Protein AF-A0AAP0H252-F1 (afdb_monomer_lite)

Radius of gyration: 19.36 Å; chains: 1; bounding box: 43×57×48 Å

Organism: NCBI:txid3103831

pLDDT: mean 75.59, std 26.45, range [24.67, 97.94]

Structure (mmCIF, N/CA/C/O backbone):
data_AF-A0AAP0H252-F1
#
_entry.id   AF-A0AAP0H252-F1
#
loop_
_atom_site.group_PDB
_atom_site.id
_atom_site.type_sym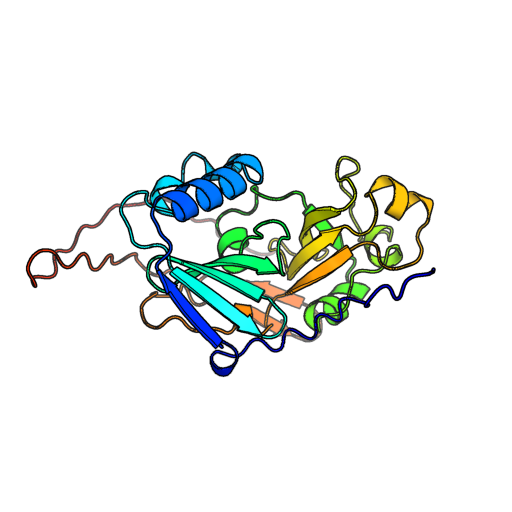bol
_atom_site.label_atom_id
_atom_site.label_alt_id
_atom_site.label_comp_id
_atom_site.label_asym_id
_atom_site.label_entity_id
_atom_site.label_seq_id
_atom_site.pdbx_PDB_ins_code
_atom_site.Cartn_x
_atom_site.Cartn_y
_atom_site.Cartn_z
_atom_site.occupancy
_atom_site.B_iso_or_equiv
_atom_site.auth_seq_id
_atom_site.auth_comp_id
_atom_site.auth_asym_id
_atom_site.auth_atom_id
_atom_site.pdbx_PDB_model_num
ATOM 1 N N . MET A 1 1 ? 18.374 27.264 7.325 1.00 39.38 1 MET A N 1
ATOM 2 C CA . MET A 1 1 ? 17.308 26.601 6.541 1.00 39.38 1 MET A CA 1
ATOM 3 C C . MET A 1 1 ? 17.956 25.539 5.676 1.00 39.38 1 MET A C 1
ATOM 5 O O . MET A 1 1 ? 19.087 25.768 5.266 1.00 39.38 1 MET A O 1
ATOM 9 N N . ASN A 1 2 ? 17.230 24.443 5.427 1.00 27.39 2 ASN A N 1
ATOM 10 C CA . ASN A 1 2 ? 17.617 23.206 4.724 1.00 27.39 2 ASN A CA 1
ATOM 11 C C . ASN A 1 2 ? 18.157 22.175 5.730 1.00 27.39 2 ASN A C 1
ATOM 13 O O . ASN A 1 2 ? 19.319 22.222 6.098 1.00 27.39 2 ASN A O 1
ATOM 17 N N . GLY A 1 3 ? 17.344 21.315 6.339 1.00 29.23 3 GLY A N 1
ATOM 18 C CA . GLY A 1 3 ? 16.236 20.559 5.755 1.00 29.23 3 GLY A CA 1
ATOM 19 C C . GLY A 1 3 ? 16.675 19.101 5.699 1.00 29.23 3 GLY A C 1
ATOM 20 O O . GLY A 1 3 ? 16.853 18.554 4.616 1.00 29.23 3 GLY A O 1
ATOM 21 N N . GLU A 1 4 ? 16.946 18.515 6.868 1.00 28.23 4 GLU A N 1
ATOM 22 C CA . GLU A 1 4 ? 17.260 17.095 7.001 1.00 28.23 4 GLU A CA 1
ATOM 23 C C . GLU A 1 4 ? 15.999 16.299 6.659 1.00 28.23 4 GLU A C 1
ATOM 25 O O . GLU A 1 4 ? 15.113 16.092 7.488 1.00 28.23 4 GLU A O 1
ATOM 30 N N . GLY A 1 5 ? 15.887 15.895 5.394 1.00 30.41 5 GLY A N 1
ATOM 31 C CA . GLY A 1 5 ? 14.957 14.857 4.987 1.00 30.41 5 GLY A CA 1
ATOM 32 C C . GLY A 1 5 ? 15.380 13.562 5.664 1.00 30.41 5 GLY A C 1
ATOM 33 O O . GLY A 1 5 ? 16.270 12.875 5.170 1.00 30.41 5 GLY A O 1
ATOM 34 N N . GLN A 1 6 ? 14.776 13.257 6.813 1.00 30.38 6 GLN A N 1
ATOM 35 C CA . GLN A 1 6 ? 14.921 11.956 7.452 1.00 30.38 6 GLN A CA 1
ATOM 36 C C . GLN A 1 6 ? 14.412 10.892 6.478 1.00 30.38 6 GLN A C 1
ATOM 38 O O . GLN A 1 6 ? 13.214 10.755 6.228 1.00 30.38 6 GLN A O 1
ATOM 43 N N . GLU A 1 7 ? 15.364 10.180 5.884 1.00 32.69 7 GLU A N 1
ATOM 44 C CA . GLU A 1 7 ? 15.163 8.975 5.099 1.00 32.69 7 GLU A CA 1
ATOM 45 C C . GLU A 1 7 ? 14.349 7.992 5.951 1.00 32.69 7 GLU A C 1
ATOM 47 O O . GLU A 1 7 ? 14.805 7.539 7.002 1.00 32.69 7 GLU A O 1
ATOM 52 N N . LEU A 1 8 ? 13.109 7.714 5.538 1.00 36.19 8 LEU A N 1
ATOM 53 C CA . LEU A 1 8 ? 12.239 6.722 6.167 1.00 36.19 8 LEU A CA 1
ATOM 54 C C . LEU A 1 8 ? 12.848 5.336 5.915 1.00 36.19 8 LEU A C 1
ATOM 56 O O . LEU A 1 8 ? 12.463 4.628 4.989 1.00 36.19 8 LEU A O 1
ATOM 60 N N . ARG A 1 9 ? 13.853 4.961 6.709 1.00 32.75 9 ARG A N 1
ATOM 61 C CA . ARG A 1 9 ? 14.389 3.602 6.721 1.00 32.75 9 ARG A CA 1
ATOM 62 C C . ARG A 1 9 ? 13.343 2.692 7.346 1.00 32.75 9 ARG A C 1
ATOM 64 O O . ARG A 1 9 ? 13.153 2.672 8.558 1.00 32.75 9 ARG A O 1
ATOM 71 N N . CYS A 1 10 ? 12.638 1.969 6.487 1.00 37.97 10 CYS A N 1
ATOM 72 C CA . CYS A 1 10 ? 11.662 0.960 6.860 1.00 37.97 10 CYS A CA 1
ATOM 73 C C . CYS A 1 10 ? 12.388 -0.336 7.268 1.00 37.97 10 CYS A C 1
ATOM 75 O O . CYS A 1 10 ? 12.272 -1.367 6.613 1.00 37.97 10 CYS A O 1
ATOM 77 N N . GLU A 1 11 ? 13.169 -0.309 8.350 1.00 38.31 11 GLU A N 1
ATOM 78 C CA . GLU A 1 11 ? 13.587 -1.546 9.024 1.00 38.31 11 GLU A CA 1
ATOM 79 C C . GLU A 1 11 ? 12.385 -2.086 9.821 1.00 38.31 11 GLU A C 1
ATOM 81 O O . GLU A 1 11 ? 12.325 -2.013 11.045 1.00 38.31 11 GLU A O 1
ATOM 86 N N . MET A 1 12 ? 11.354 -2.567 9.117 1.00 47.94 12 MET A N 1
ATOM 87 C CA . MET A 1 12 ? 10.135 -3.131 9.715 1.00 47.94 12 MET A CA 1
ATOM 88 C C . MET A 1 12 ? 10.371 -4.571 10.187 1.00 47.94 12 MET A C 1
ATOM 90 O O . MET A 1 12 ? 9.781 -5.533 9.688 1.00 47.94 12 MET A O 1
ATOM 94 N N . LEU A 1 13 ? 11.219 -4.725 11.202 1.00 46.22 13 LEU A N 1
ATOM 95 C CA . LEU A 1 13 ? 11.218 -5.897 12.076 1.00 46.22 13 LEU A CA 1
ATOM 96 C C . LEU A 1 13 ? 10.075 -5.750 13.091 1.00 46.22 13 LEU A C 1
ATOM 98 O O . LEU A 1 13 ? 10.317 -5.603 14.275 1.00 46.22 13 LEU A O 1
ATOM 102 N N . PHE A 1 14 ? 8.818 -5.743 12.638 1.00 54.66 14 PHE A N 1
ATOM 103 C CA . PHE A 1 14 ? 7.676 -5.698 13.556 1.00 54.66 14 PHE A CA 1
ATOM 104 C C . PHE A 1 14 ? 7.561 -7.014 14.348 1.00 54.66 14 PHE A C 1
ATOM 106 O O . PHE A 1 14 ? 7.231 -8.070 13.814 1.00 54.66 14 PHE A O 1
ATOM 113 N N . THR A 1 15 ? 7.795 -6.972 15.644 1.00 54.34 15 THR A N 1
ATOM 114 C CA . THR A 1 15 ? 7.511 -8.071 16.565 1.00 54.34 15 THR A CA 1
ATOM 115 C C . THR A 1 15 ? 6.355 -7.676 17.480 1.00 54.34 15 THR A C 1
ATOM 117 O O . THR A 1 15 ? 6.052 -6.499 17.665 1.00 54.34 15 THR A O 1
ATOM 120 N N . SER A 1 16 ? 5.666 -8.652 18.078 1.00 56.75 16 SER A N 1
ATOM 121 C CA . SER A 1 16 ? 4.617 -8.366 19.073 1.00 56.75 16 SER A CA 1
ATOM 122 C C . SER A 1 16 ? 5.135 -7.574 20.281 1.00 56.75 16 SER A C 1
ATOM 124 O O . SER A 1 16 ? 4.341 -6.963 20.991 1.00 56.75 16 SER A O 1
ATOM 126 N N . GLU A 1 17 ? 6.451 -7.578 20.496 1.00 59.16 17 GLU A N 1
ATOM 127 C CA . GLU A 1 17 ? 7.161 -6.840 21.542 1.00 59.16 17 GLU A CA 1
ATOM 128 C C . GLU A 1 17 ? 7.287 -5.340 21.217 1.00 59.16 17 GLU A C 1
ATOM 130 O O . GLU A 1 17 ? 7.482 -4.529 22.119 1.00 59.16 17 GLU A O 1
ATOM 135 N N . ASP A 1 18 ? 7.075 -4.938 19.959 1.00 67.56 18 ASP A N 1
ATOM 136 C CA . ASP A 1 18 ? 7.162 -3.539 19.522 1.00 67.56 18 ASP A CA 1
ATOM 137 C C . ASP A 1 18 ? 5.877 -2.738 19.758 1.00 67.56 18 ASP A C 1
ATOM 139 O O . ASP A 1 18 ? 5.822 -1.542 19.451 1.00 67.56 18 ASP A O 1
ATOM 143 N N . VAL A 1 19 ? 4.833 -3.370 20.303 1.00 76.19 19 VAL A N 1
ATOM 144 C CA . VAL A 1 19 ? 3.578 -2.702 20.656 1.00 76.19 19 VAL A CA 1
ATOM 145 C C . VAL A 1 19 ? 3.766 -1.935 21.966 1.00 76.19 19 VAL A C 1
ATOM 147 O O . VAL A 1 19 ? 3.752 -2.506 23.053 1.00 76.19 19 VAL A O 1
ATOM 150 N N . SER A 1 20 ? 3.893 -0.612 21.862 1.00 77.12 20 SER A N 1
ATOM 151 C CA . SER A 1 20 ? 4.077 0.295 23.002 1.00 77.12 20 SER A CA 1
ATOM 152 C C . SER A 1 20 ? 2.786 0.560 23.781 1.00 77.12 20 SER A C 1
ATOM 154 O O . SER A 1 20 ? 2.829 0.949 24.946 1.00 77.12 20 SER A O 1
ATOM 156 N N . GLY A 1 21 ? 1.621 0.341 23.166 1.00 80.50 21 GLY A N 1
ATOM 157 C CA . GLY A 1 21 ? 0.340 0.399 23.865 1.00 80.50 21 GLY A CA 1
ATOM 158 C C . GLY A 1 21 ? -0.858 0.177 22.952 1.00 80.50 21 GLY A C 1
ATOM 159 O O . GLY A 1 21 ? -0.811 0.461 21.759 1.00 80.50 21 GLY A O 1
ATOM 160 N N . GLN A 1 22 ? -1.965 -0.301 23.515 1.00 84.94 22 GLN A N 1
ATOM 161 C CA . GLN A 1 22 ? -3.215 -0.519 22.786 1.00 84.94 22 GLN A CA 1
ATOM 162 C C . GLN A 1 22 ? -4.324 0.312 23.415 1.00 84.94 22 GLN A C 1
ATOM 164 O O . GLN A 1 22 ? -4.538 0.254 24.622 1.00 84.94 22 GLN A O 1
ATOM 169 N N . ASN A 1 23 ? -5.025 1.097 22.598 1.00 89.25 23 ASN A N 1
ATOM 170 C CA . ASN A 1 23 ? -6.112 1.946 23.070 1.00 89.25 23 ASN A CA 1
ATOM 171 C C . ASN A 1 23 ? -7.377 1.674 22.268 1.00 89.25 23 ASN A C 1
ATOM 173 O O . ASN A 1 23 ? -7.367 1.752 21.039 1.00 89.25 23 ASN A O 1
ATOM 177 N N . GLN A 1 24 ? -8.486 1.428 22.962 1.00 91.75 24 GLN A N 1
ATOM 178 C CA . GLN A 1 24 ? -9.797 1.492 22.332 1.00 91.75 24 GLN A CA 1
ATOM 179 C C . GLN A 1 24 ? -10.080 2.943 21.936 1.00 91.75 24 GLN A C 1
ATOM 181 O O . GLN A 1 24 ? -10.008 3.857 22.763 1.00 91.75 24 GLN A O 1
ATOM 186 N N . VAL A 1 25 ? -10.392 3.174 20.662 1.00 92.38 25 VAL A N 1
ATOM 187 C CA . VAL A 1 25 ? -10.671 4.530 20.191 1.00 92.38 25 VAL A CA 1
ATOM 188 C C . VAL A 1 25 ? -12.062 4.987 20.616 1.00 92.38 25 VAL A C 1
ATOM 190 O O . VAL A 1 25 ? -13.015 4.213 20.694 1.00 92.38 25 VAL A O 1
ATOM 193 N N . LYS A 1 26 ? -12.194 6.295 20.853 1.00 93.38 26 LYS A N 1
ATOM 194 C CA . LYS A 1 26 ? -13.497 6.935 21.059 1.00 93.38 26 LYS A CA 1
ATOM 195 C C . LYS A 1 26 ? -14.326 6.846 19.773 1.00 93.38 26 LYS A C 1
ATOM 197 O O . LYS A 1 26 ? -13.775 6.940 18.676 1.00 93.38 26 LYS A O 1
ATOM 202 N N . ALA A 1 27 ? -15.652 6.787 19.902 1.00 92.12 27 ALA A N 1
ATOM 203 C CA . ALA A 1 27 ? -16.573 6.668 18.765 1.00 92.12 27 ALA A CA 1
ATOM 204 C C . ALA A 1 27 ? -16.375 7.756 17.685 1.00 92.12 27 ALA A C 1
ATOM 206 O O . ALA A 1 27 ? -16.468 7.479 16.489 1.00 92.12 27 ALA A O 1
ATOM 207 N N . SER A 1 28 ? -16.047 8.991 18.084 1.00 93.75 28 SER A N 1
ATOM 208 C CA . SER A 1 28 ? -15.754 10.082 17.144 1.00 93.75 28 SER A CA 1
ATOM 209 C C . SER A 1 28 ? -14.507 9.816 16.296 1.00 93.75 28 SER A C 1
ATOM 211 O O . SER A 1 28 ? -14.514 10.085 15.096 1.00 93.75 28 SER A O 1
ATOM 213 N N . VAL A 1 29 ? -13.454 9.257 16.898 1.00 93.69 29 VAL A N 1
ATOM 214 C CA . VAL A 1 29 ? -12.207 8.889 16.214 1.00 93.69 29 VAL A CA 1
ATOM 215 C C . VAL A 1 29 ? -12.443 7.676 15.318 1.00 93.69 29 VAL A C 1
ATOM 217 O O . VAL A 1 29 ? -12.053 7.709 14.158 1.00 93.69 29 VAL A O 1
ATOM 220 N N . GLN A 1 30 ? -13.167 6.661 15.799 1.00 94.06 30 GLN A N 1
ATOM 221 C CA . GLN A 1 30 ? -13.560 5.497 14.996 1.00 94.06 30 GLN A CA 1
ATOM 222 C C . GLN A 1 30 ? -14.286 5.903 13.709 1.00 94.06 30 GLN A C 1
ATOM 224 O O . GLN A 1 30 ? -13.961 5.408 12.632 1.00 94.06 30 GLN A O 1
ATOM 229 N N . ARG A 1 31 ? -15.235 6.846 13.803 1.00 94.06 31 ARG A N 1
ATOM 230 C CA . ARG A 1 31 ? -15.946 7.373 12.632 1.00 94.06 31 ARG A CA 1
ATOM 231 C C . ARG A 1 31 ? -14.996 8.051 11.643 1.00 94.06 31 ARG A C 1
ATOM 233 O O . ARG A 1 31 ? -15.147 7.831 10.447 1.00 94.06 31 ARG A O 1
ATOM 240 N N . ARG A 1 32 ? -14.032 8.845 12.127 1.00 94.75 32 ARG A N 1
ATOM 241 C CA . ARG A 1 32 ? -13.029 9.507 11.272 1.00 94.75 32 ARG A CA 1
ATOM 242 C C . ARG A 1 32 ? -12.145 8.492 10.553 1.00 94.75 32 ARG A C 1
ATOM 244 O O . ARG A 1 32 ? -12.026 8.579 9.343 1.00 94.75 32 ARG A O 1
ATOM 251 N N . ILE A 1 33 ? -11.609 7.503 11.274 1.00 95.00 33 ILE A N 1
ATOM 252 C CA . ILE A 1 33 ? -10.778 6.433 10.694 1.00 95.00 33 ILE A CA 1
ATOM 253 C C . ILE A 1 33 ? -11.550 5.689 9.603 1.00 95.00 33 ILE A C 1
ATOM 255 O O . ILE A 1 33 ? -11.054 5.517 8.494 1.00 95.00 33 ILE A O 1
ATOM 259 N N . ARG A 1 34 ? -12.792 5.290 9.901 1.00 95.00 34 ARG A N 1
ATOM 260 C CA . ARG A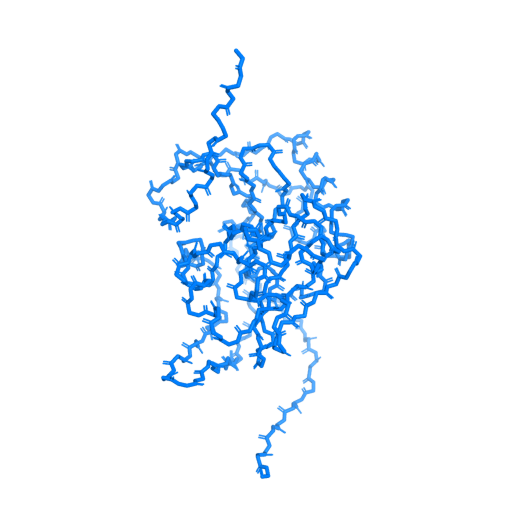 1 34 ? -13.645 4.579 8.946 1.00 95.00 34 ARG A CA 1
ATOM 261 C C . ARG A 1 34 ? -13.949 5.419 7.704 1.00 95.00 34 ARG A C 1
ATOM 263 O O . ARG A 1 34 ? -13.948 4.862 6.615 1.00 95.00 34 ARG A O 1
ATOM 270 N N . GLN A 1 35 ? -14.184 6.724 7.860 1.00 95.31 35 GLN A N 1
ATOM 271 C CA . GLN A 1 35 ? -14.394 7.628 6.727 1.00 95.31 35 GLN A CA 1
ATOM 272 C C . GLN A 1 35 ? -13.130 7.741 5.869 1.00 95.31 35 GLN A C 1
ATOM 274 O O . GLN A 1 35 ? -13.205 7.510 4.673 1.00 95.31 35 GLN A O 1
ATOM 279 N N . SER A 1 36 ? -11.966 7.985 6.480 1.00 95.38 36 SER A N 1
ATOM 280 C CA . SER A 1 36 ? -10.697 8.071 5.746 1.00 95.38 36 SER A CA 1
ATOM 281 C C . SER A 1 36 ? -10.374 6.794 4.966 1.00 95.38 36 SER A C 1
ATOM 283 O O . SER A 1 36 ? -9.880 6.874 3.850 1.00 95.38 36 SER A O 1
ATOM 285 N N . ILE A 1 37 ? -10.674 5.615 5.525 1.00 95.81 37 ILE A N 1
ATOM 286 C CA . ILE A 1 37 ? -10.501 4.330 4.828 1.00 95.81 37 ILE A CA 1
ATOM 287 C C . ILE A 1 37 ? -11.498 4.180 3.670 1.00 95.81 37 ILE A C 1
ATOM 289 O O . ILE A 1 37 ? -11.123 3.670 2.620 1.00 95.81 37 ILE A O 1
ATOM 293 N N . ALA A 1 38 ? -12.752 4.608 3.847 1.00 95.00 38 ALA A N 1
ATOM 294 C CA . ALA A 1 38 ? -13.772 4.541 2.799 1.00 95.00 38 ALA A CA 1
ATOM 295 C C . ALA A 1 38 ? -13.449 5.459 1.613 1.00 95.00 38 ALA A C 1
ATOM 297 O O . ALA A 1 38 ? -13.596 5.045 0.467 1.00 95.00 38 ALA A O 1
ATOM 298 N N . ASP A 1 39 ? -12.981 6.677 1.899 1.00 94.81 39 ASP A N 1
ATOM 299 C CA . ASP A 1 39 ? -12.611 7.665 0.884 1.00 94.81 39 ASP A CA 1
ATOM 300 C C . ASP A 1 39 ? -11.396 7.191 0.071 1.00 94.81 39 ASP A C 1
ATOM 302 O O . ASP A 1 39 ? -11.345 7.364 -1.145 1.00 94.81 39 ASP A O 1
ATOM 306 N N . GLU A 1 40 ? -10.427 6.559 0.742 1.00 94.50 40 GLU A N 1
ATOM 307 C CA . GLU A 1 40 ? -9.205 6.050 0.117 1.00 94.50 40 GLU A CA 1
ATOM 308 C C . GLU A 1 40 ? -9.443 4.751 -0.675 1.00 94.50 40 GLU A C 1
ATOM 310 O O . GLU A 1 40 ? -8.849 4.553 -1.735 1.00 94.50 40 GLU A O 1
ATOM 315 N N . TYR A 1 41 ? -10.329 3.873 -0.190 1.00 95.69 41 TYR A N 1
ATOM 316 C CA . TYR A 1 41 ? -10.604 2.558 -0.779 1.00 95.69 41 TYR A CA 1
ATOM 317 C C . TYR A 1 41 ? -12.107 2.351 -1.034 1.00 95.69 41 TYR A C 1
ATOM 319 O O . TYR A 1 41 ? -12.746 1.541 -0.352 1.00 95.69 41 TYR A O 1
ATOM 327 N N . PRO A 1 42 ? -12.688 3.000 -2.060 1.00 93.62 42 PRO A N 1
ATOM 328 C CA . PRO A 1 42 ? -14.122 2.903 -2.351 1.00 93.62 42 PRO A CA 1
ATOM 329 C C . PRO A 1 42 ? -14.574 1.466 -2.660 1.00 93.62 42 PRO A C 1
ATOM 331 O O . PRO A 1 42 ? -15.699 1.083 -2.357 1.00 93.62 42 PRO A O 1
ATOM 334 N N . GLY A 1 43 ? -13.678 0.615 -3.177 1.00 91.00 43 GLY A N 1
ATOM 335 C CA . GLY A 1 43 ? -13.962 -0.806 -3.415 1.00 91.00 43 GLY A CA 1
ATOM 336 C C . GLY A 1 43 ? -14.278 -1.623 -2.153 1.00 91.00 43 GLY A C 1
ATOM 337 O O . GLY A 1 43 ? -14.781 -2.739 -2.271 1.00 91.00 43 GLY A O 1
ATOM 338 N N . LEU A 1 44 ? -14.004 -1.091 -0.955 1.00 91.88 44 LEU A N 1
ATOM 339 C CA . LEU A 1 44 ? -14.365 -1.719 0.318 1.00 91.88 44 LEU A CA 1
ATOM 340 C C . LEU A 1 44 ? -15.760 -1.346 0.818 1.00 91.88 44 LEU A C 1
ATOM 342 O O . LEU A 1 44 ? -16.229 -1.990 1.753 1.00 91.88 44 LEU A O 1
ATOM 346 N N . GLU A 1 45 ? -16.439 -0.361 0.222 1.00 90.12 45 GLU A N 1
ATOM 347 C CA . GLU A 1 45 ? -17.777 0.082 0.640 1.00 90.12 45 GLU A CA 1
ATOM 348 C C . GLU A 1 45 ? -18.762 -1.065 0.961 1.00 90.12 45 GLU A C 1
ATOM 350 O O . GLU A 1 45 ? -19.329 -1.040 2.059 1.00 90.12 45 GLU A O 1
ATOM 355 N N . PRO A 1 46 ? -18.925 -2.113 0.121 1.00 90.44 46 PRO A N 1
ATOM 356 C CA . PRO A 1 46 ? -19.897 -3.177 0.390 1.00 90.44 46 PRO A CA 1
ATOM 357 C C . PRO A 1 46 ? -19.548 -4.059 1.597 1.00 90.44 46 PRO A C 1
ATOM 359 O O . PRO A 1 46 ? -20.437 -4.691 2.158 1.00 90.44 46 PRO A O 1
ATOM 362 N N . VAL A 1 47 ? -18.276 -4.114 1.999 1.00 90.88 47 VAL A N 1
ATOM 363 C CA . VAL A 1 47 ? -17.772 -4.975 3.088 1.00 90.88 47 VAL A CA 1
ATOM 364 C C . VAL A 1 47 ? -17.286 -4.175 4.299 1.00 90.88 47 VAL A C 1
ATOM 366 O O . VAL A 1 47 ? -16.843 -4.738 5.299 1.00 90.88 47 VAL A O 1
ATOM 369 N N . LEU A 1 48 ? -17.360 -2.843 4.244 1.00 90.00 48 LEU A N 1
ATOM 370 C CA . LEU A 1 48 ? -16.789 -1.966 5.263 1.00 90.00 48 LEU A CA 1
ATOM 371 C C . LEU A 1 48 ? -17.497 -2.098 6.616 1.00 90.00 48 LEU A C 1
ATOM 373 O O . LEU A 1 48 ? -16.854 -1.935 7.651 1.00 90.00 48 LEU A O 1
ATOM 377 N N . ASP A 1 49 ? -18.806 -2.367 6.627 1.00 89.69 49 ASP A N 1
ATOM 378 C CA . ASP A 1 49 ? -19.559 -2.595 7.869 1.00 89.69 49 ASP A CA 1
ATOM 379 C C . ASP A 1 49 ? -19.219 -3.948 8.525 1.00 89.69 49 ASP A C 1
ATOM 381 O O . ASP A 1 49 ? -19.297 -4.046 9.751 1.00 89.69 49 ASP A O 1
ATOM 385 N N . ASP A 1 50 ? -18.759 -4.935 7.748 1.00 88.56 50 ASP A N 1
ATOM 386 C CA . ASP A 1 50 ? -18.284 -6.225 8.264 1.00 88.56 50 ASP A CA 1
ATOM 387 C C . ASP A 1 50 ? -16.838 -6.131 8.774 1.00 88.56 50 ASP A C 1
ATOM 389 O O . ASP A 1 50 ? -16.507 -6.667 9.833 1.00 88.56 50 ASP A O 1
ATOM 393 N N . LEU A 1 51 ? -15.973 -5.413 8.047 1.00 89.31 51 LEU A N 1
ATOM 394 C CA . LEU A 1 51 ? -14.567 -5.210 8.415 1.00 89.31 51 LEU A CA 1
ATOM 395 C C . LEU A 1 51 ? -14.401 -4.247 9.597 1.00 89.31 51 LEU A C 1
ATOM 397 O O . LEU A 1 51 ? -13.618 -4.507 10.510 1.00 89.31 51 LEU A O 1
ATOM 401 N N . LEU A 1 52 ? -15.127 -3.126 9.586 1.00 90.38 52 LEU A N 1
ATOM 402 C CA . LEU A 1 52 ? -15.060 -2.069 10.598 1.00 90.38 52 LEU A CA 1
ATOM 403 C C . LEU A 1 52 ? -16.467 -1.768 11.152 1.00 90.38 52 LEU A C 1
ATOM 405 O O . LEU A 1 52 ? -17.037 -0.707 10.855 1.00 90.38 52 LEU A O 1
ATOM 409 N N . PRO A 1 53 ? -17.040 -2.657 11.990 1.00 89.38 53 PRO A N 1
ATOM 410 C CA . PRO A 1 53 ? -18.399 -2.487 12.484 1.00 89.38 53 PRO A CA 1
ATOM 411 C C . PRO A 1 53 ? -18.538 -1.230 13.344 1.00 89.38 53 PRO A C 1
ATOM 413 O O . PRO A 1 53 ? -17.789 -1.020 14.298 1.00 89.38 53 PRO A O 1
ATOM 416 N N . LYS A 1 54 ? -19.567 -0.419 13.072 1.00 88.88 54 LYS A N 1
ATOM 417 C CA . LYS A 1 54 ? -19.833 0.860 13.768 1.00 88.88 54 LYS A CA 1
ATOM 418 C C . LYS A 1 54 ? -20.002 0.727 15.288 1.00 88.88 54 LYS A C 1
ATOM 420 O O . LYS A 1 54 ? -19.785 1.693 16.011 1.00 88.88 54 LYS A O 1
ATOM 425 N N . LYS A 1 55 ? -20.460 -0.438 15.754 1.00 84.75 55 LYS A N 1
ATOM 426 C CA . LYS A 1 55 ? -20.761 -0.718 17.168 1.00 84.75 55 LYS A CA 1
ATOM 427 C C . LYS A 1 55 ? -19.667 -1.522 17.871 1.00 84.75 55 LYS A C 1
ATOM 429 O O . LYS A 1 55 ? -19.692 -1.613 19.094 1.00 84.75 55 LYS A O 1
ATOM 434 N N . SER A 1 56 ? -18.745 -2.122 17.117 1.00 86.00 56 SER A N 1
ATOM 435 C CA . SER A 1 56 ? -17.661 -2.907 17.701 1.00 86.00 56 SER A CA 1
ATOM 436 C C . SER A 1 56 ? -16.554 -1.975 18.188 1.00 86.00 56 SER A C 1
ATOM 438 O O . SER A 1 56 ? -16.251 -0.998 17.494 1.00 86.00 56 SER A O 1
ATOM 440 N N . PRO A 1 57 ? -15.913 -2.269 19.333 1.00 86.00 57 PRO A N 1
ATOM 441 C CA . PRO A 1 57 ? -14.667 -1.624 19.711 1.00 86.00 57 PRO A CA 1
ATOM 442 C C . PRO A 1 57 ? -13.642 -1.714 18.577 1.00 86.00 57 PRO A C 1
ATOM 444 O O . PRO A 1 57 ? -13.357 -2.801 18.073 1.00 86.00 57 PRO A O 1
ATOM 447 N N . LEU A 1 58 ? -13.088 -0.567 18.190 1.00 92.06 58 LEU A N 1
ATOM 448 C CA . LEU A 1 58 ? -11.906 -0.483 17.341 1.00 92.06 58 LEU A CA 1
ATOM 449 C C . LEU A 1 58 ? -10.714 -0.166 18.242 1.00 92.06 58 LEU A C 1
ATOM 451 O O . LEU A 1 58 ? -10.770 0.759 19.058 1.00 92.06 58 LEU A O 1
ATOM 455 N N . ILE A 1 59 ? -9.647 -0.945 18.118 1.00 92.00 59 ILE A N 1
ATOM 456 C CA . ILE A 1 59 ? -8.418 -0.768 18.886 1.00 92.00 59 ILE A CA 1
ATOM 457 C C . ILE A 1 59 ? -7.365 -0.178 17.956 1.00 92.00 59 ILE A C 1
ATOM 459 O O . ILE A 1 59 ? -7.177 -0.651 16.839 1.00 92.00 59 ILE A O 1
ATOM 463 N N . VAL A 1 60 ? -6.668 0.854 18.422 1.00 92.50 60 VAL A N 1
ATOM 464 C CA . VAL A 1 60 ? -5.446 1.335 17.781 1.00 92.50 60 VAL A CA 1
ATOM 465 C C . VAL A 1 60 ? -4.262 0.908 18.636 1.00 92.50 60 VAL A C 1
ATOM 467 O O . VAL A 1 60 ? -4.098 1.376 19.768 1.00 92.50 60 VAL A O 1
ATOM 470 N N . ALA A 1 61 ? -3.457 -0.004 18.094 1.00 90.81 61 ALA A N 1
ATOM 471 C CA . ALA A 1 61 ? -2.204 -0.435 18.693 1.00 90.81 61 ALA A CA 1
ATOM 472 C C . ALA A 1 61 ? -1.077 0.472 18.196 1.00 90.81 61 ALA A C 1
ATOM 474 O O . ALA A 1 61 ? -0.797 0.529 17.001 1.00 90.81 61 ALA A O 1
ATOM 475 N N . LYS A 1 62 ? -0.455 1.205 19.113 1.00 89.75 62 LYS A N 1
ATOM 476 C CA . LYS A 1 62 ? 0.717 2.032 18.843 1.00 89.75 62 LYS A CA 1
ATOM 477 C C . LYS A 1 62 ? 1.958 1.171 18.953 1.00 89.75 62 LYS A C 1
ATOM 479 O O . LYS A 1 62 ? 2.094 0.391 19.893 1.00 89.75 62 LYS A O 1
ATOM 484 N N . CYS A 1 63 ? 2.853 1.342 18.001 1.00 86.62 63 CYS A N 1
ATOM 485 C CA . CYS A 1 63 ? 4.067 0.561 17.884 1.00 86.62 63 CYS A CA 1
ATOM 486 C C . CYS A 1 63 ? 5.272 1.504 17.809 1.00 86.62 63 CYS A C 1
ATOM 488 O O . CYS A 1 63 ? 5.116 2.732 17.770 1.00 86.62 63 CYS A O 1
ATOM 490 N N . GLN A 1 64 ? 6.481 0.950 17.827 1.00 83.12 64 GLN A N 1
ATOM 491 C CA . GLN A 1 64 ? 7.693 1.734 17.590 1.00 83.12 64 GLN A CA 1
ATOM 492 C C . GLN A 1 64 ? 7.658 2.421 16.208 1.00 83.12 64 GLN A C 1
ATOM 494 O O . GLN A 1 64 ? 6.837 2.103 15.345 1.00 83.12 64 GLN A O 1
ATOM 499 N N . ASN A 1 65 ? 8.522 3.419 16.008 1.00 82.44 65 ASN A N 1
ATOM 500 C CA . ASN A 1 65 ? 8.648 4.171 14.750 1.00 82.44 65 ASN A CA 1
ATOM 501 C C . ASN A 1 65 ? 7.361 4.879 14.281 1.00 82.44 65 ASN A C 1
ATOM 503 O O . ASN A 1 65 ? 7.192 5.161 13.097 1.00 82.44 65 ASN A O 1
ATOM 507 N N . HIS A 1 66 ? 6.467 5.213 15.218 1.00 85.88 66 HIS A N 1
ATOM 508 C CA . HIS A 1 66 ? 5.179 5.865 14.948 1.00 85.88 66 HIS A CA 1
ATOM 509 C C . HIS A 1 66 ? 4.235 5.052 14.049 1.00 85.88 66 HIS A C 1
ATOM 511 O O . HIS A 1 66 ? 3.343 5.624 13.421 1.00 85.88 66 HIS A O 1
ATOM 517 N N . LEU A 1 67 ? 4.417 3.735 13.985 1.00 89.75 67 LEU A N 1
ATOM 518 C CA . LEU A 1 67 ? 3.478 2.835 13.334 1.00 89.75 67 LEU A CA 1
ATOM 519 C C . LEU A 1 67 ? 2.253 2.649 14.237 1.00 89.75 67 LEU A C 1
ATOM 521 O O . LEU A 1 67 ? 2.387 2.289 15.408 1.00 89.75 67 LEU A O 1
ATOM 525 N N . ASN A 1 68 ? 1.054 2.850 13.698 1.00 92.12 68 ASN A N 1
ATOM 526 C CA . ASN A 1 68 ? -0.185 2.485 14.374 1.00 92.12 68 ASN A CA 1
ATOM 527 C C . ASN A 1 68 ? -0.922 1.413 13.573 1.00 92.12 68 ASN A C 1
ATOM 529 O O . ASN A 1 68 ? -1.032 1.503 12.353 1.00 92.12 68 ASN A O 1
ATOM 533 N N . LEU A 1 69 ? -1.469 0.419 14.267 1.00 92.62 69 LEU A N 1
ATOM 534 C CA . LEU A 1 69 ? -2.284 -0.640 13.685 1.00 92.62 69 LEU A CA 1
ATOM 535 C C . LEU A 1 69 ? -3.744 -0.442 14.077 1.00 92.62 69 LEU A C 1
ATOM 537 O O . LEU A 1 69 ? -4.059 -0.271 15.254 1.00 92.62 69 LEU A O 1
ATOM 541 N N . VAL A 1 70 ? -4.634 -0.516 13.095 1.00 93.56 70 VAL A N 1
ATOM 542 C CA . VAL A 1 70 ? -6.084 -0.570 13.281 1.00 93.56 70 VAL A CA 1
ATOM 543 C C . VAL A 1 70 ? -6.485 -2.029 13.433 1.00 93.56 70 VAL A C 1
ATOM 545 O O . VAL A 1 70 ? -6.445 -2.804 12.474 1.00 93.56 70 VAL A O 1
ATOM 548 N N . VAL A 1 71 ? -6.868 -2.392 14.652 1.00 90.88 71 VAL A N 1
ATOM 549 C CA . VAL A 1 71 ? -7.184 -3.758 15.062 1.00 90.88 71 VAL A CA 1
ATOM 550 C C . VAL A 1 71 ? -8.669 -3.861 15.396 1.00 90.88 71 VAL A C 1
ATOM 552 O O . VAL A 1 71 ? -9.199 -3.096 16.206 1.00 90.88 71 VAL A O 1
ATOM 555 N N . VAL A 1 72 ? -9.341 -4.835 14.789 1.00 88.50 72 VAL A N 1
ATOM 556 C CA . VAL A 1 72 ? -10.740 -5.182 15.070 1.00 88.50 72 VAL A CA 1
ATOM 557 C C . VAL A 1 72 ? -10.809 -6.681 15.318 1.00 88.50 72 VAL A C 1
ATOM 559 O O . VAL A 1 72 ? -10.233 -7.454 14.559 1.00 88.50 72 VAL A O 1
ATOM 562 N N . ASN A 1 73 ? -11.478 -7.098 16.397 1.00 84.12 73 ASN A N 1
ATOM 563 C CA . ASN A 1 73 ? -11.563 -8.508 16.804 1.00 84.12 73 ASN A CA 1
ATOM 564 C C . ASN A 1 73 ? -10.185 -9.193 16.868 1.00 84.12 73 ASN A C 1
ATOM 566 O O . ASN A 1 73 ? -10.012 -10.312 16.396 1.00 84.12 73 ASN A O 1
ATOM 570 N N . ASN A 1 74 ? -9.192 -8.486 17.414 1.00 81.88 74 ASN A N 1
ATOM 571 C CA . ASN A 1 74 ? -7.798 -8.925 17.521 1.00 81.88 74 ASN A CA 1
ATOM 572 C C . ASN A 1 74 ? -7.098 -9.190 16.176 1.00 81.88 74 ASN A C 1
ATOM 574 O O . ASN A 1 74 ? -6.053 -9.830 16.161 1.00 81.88 74 ASN A O 1
ATOM 578 N N . VAL A 1 75 ? -7.624 -8.681 15.058 1.00 85.50 75 VAL A N 1
ATOM 579 C CA . VAL A 1 75 ? -7.012 -8.799 13.729 1.00 85.50 75 VAL A CA 1
ATOM 580 C C . VAL A 1 75 ? -6.637 -7.409 13.200 1.00 85.50 75 VAL A C 1
ATOM 582 O O . VAL A 1 75 ? -7.497 -6.524 13.169 1.00 85.50 75 VAL A O 1
ATOM 585 N N . PRO A 1 76 ? -5.380 -7.171 12.779 1.00 90.56 76 PRO A N 1
ATOM 586 C CA . PRO A 1 76 ? -4.972 -5.930 12.140 1.00 90.56 76 PRO A CA 1
ATOM 587 C C . PRO A 1 76 ? -5.516 -5.898 10.715 1.00 90.56 76 PRO A C 1
ATOM 589 O O . PRO A 1 76 ? -5.254 -6.771 9.883 1.00 90.56 76 PRO A O 1
ATOM 592 N N . LEU A 1 77 ? -6.272 -4.860 10.416 1.00 93.19 77 LEU A N 1
ATOM 593 C CA . LEU A 1 77 ? -6.844 -4.685 9.087 1.00 93.19 77 LEU A CA 1
ATOM 594 C C . LEU A 1 77 ? -6.078 -3.620 8.315 1.00 93.19 77 LEU A C 1
ATOM 596 O O . LEU A 1 77 ? -5.745 -3.823 7.149 1.00 93.19 77 LEU A O 1
ATOM 600 N N . PHE A 1 78 ? -5.725 -2.535 8.999 1.00 96.00 78 PHE A N 1
ATOM 601 C CA . PHE A 1 78 ? -4.990 -1.417 8.426 1.00 96.00 78 PHE A CA 1
ATOM 602 C C . PHE A 1 78 ? -3.846 -1.002 9.338 1.00 96.00 78 PHE A C 1
ATOM 604 O O . PHE A 1 78 ? -3.847 -1.287 10.536 1.00 96.00 78 PHE A O 1
ATOM 611 N N . PHE A 1 79 ? -2.894 -0.282 8.774 1.00 95.00 79 PHE A N 1
ATOM 612 C CA . PHE A 1 79 ? -1.839 0.394 9.500 1.00 95.00 79 PHE A CA 1
ATOM 613 C C . PHE A 1 79 ? -1.639 1.795 8.937 1.00 95.00 79 PHE A C 1
ATOM 615 O O . PHE A 1 79 ? -1.999 2.071 7.797 1.00 95.00 79 PHE A O 1
ATOM 622 N N . ASN A 1 80 ? -1.069 2.689 9.726 1.00 94.06 80 ASN A N 1
ATOM 623 C CA . ASN A 1 80 ? -0.576 3.962 9.233 1.00 94.06 80 ASN A CA 1
ATOM 624 C C . ASN A 1 80 ? 0.732 4.314 9.947 1.00 94.06 80 ASN A C 1
ATOM 626 O O . ASN A 1 80 ? 1.012 3.815 11.037 1.00 94.06 80 ASN A O 1
ATOM 630 N N . ILE A 1 81 ? 1.544 5.159 9.325 1.00 90.31 81 ILE A N 1
ATOM 631 C CA . ILE A 1 81 ? 2.797 5.644 9.905 1.00 90.31 81 ILE A CA 1
ATOM 632 C C . ILE A 1 81 ? 2.628 7.138 10.157 1.00 90.31 81 ILE A C 1
ATOM 634 O O . ILE A 1 81 ? 2.289 7.883 9.236 1.00 90.31 81 ILE A O 1
ATOM 638 N N . ARG A 1 82 ? 2.855 7.577 11.400 1.00 88.31 82 ARG A N 1
ATOM 639 C CA . ARG A 1 82 ? 2.581 8.952 11.854 1.00 88.31 82 ARG A CA 1
ATOM 640 C C . ARG A 1 82 ? 1.134 9.348 11.504 1.00 88.31 82 ARG A C 1
ATOM 642 O O . ARG A 1 82 ? 0.205 8.651 11.907 1.00 88.31 82 ARG A O 1
ATOM 649 N N . ASP A 1 83 ? 0.965 10.423 10.738 1.00 86.62 83 ASP A N 1
ATOM 650 C CA . ASP A 1 83 ? -0.317 10.943 10.250 1.00 86.62 83 ASP A CA 1
ATOM 651 C C . ASP A 1 83 ? -0.544 10.632 8.757 1.00 86.62 83 ASP A C 1
ATOM 653 O O . ASP A 1 83 ? -1.363 11.268 8.097 1.00 86.62 83 ASP A O 1
ATOM 657 N N . GLY A 1 84 ? 0.195 9.659 8.210 1.00 90.62 84 GLY A N 1
ATOM 658 C CA . GLY A 1 84 ? 0.020 9.183 6.840 1.00 90.62 84 GLY A CA 1
ATOM 659 C C . GLY A 1 84 ? -1.304 8.436 6.624 1.00 90.62 84 GLY A C 1
ATOM 660 O O . GLY A 1 84 ? -2.024 8.140 7.589 1.00 90.62 84 GLY A O 1
ATOM 661 N N . PRO A 1 85 ? -1.626 8.098 5.362 1.00 94.62 85 PRO A N 1
ATOM 662 C CA . PRO A 1 85 ? -2.863 7.406 5.027 1.00 94.62 85 PRO A CA 1
ATOM 663 C C . PRO A 1 85 ? -2.917 6.011 5.655 1.00 94.62 85 PRO A C 1
ATOM 665 O O . PRO A 1 85 ? -1.893 5.358 5.872 1.00 94.62 85 PRO A O 1
ATOM 668 N N . TYR A 1 86 ? -4.135 5.535 5.911 1.00 96.25 86 TYR A N 1
ATOM 669 C CA . TYR A 1 86 ? -4.349 4.150 6.310 1.00 96.25 86 TYR A CA 1
ATOM 670 C C . TYR A 1 86 ? -4.085 3.232 5.118 1.00 96.25 86 TYR A C 1
ATOM 672 O O . TYR A 1 86 ? -4.667 3.395 4.050 1.00 96.25 86 TYR A O 1
ATOM 680 N N . MET A 1 87 ? -3.216 2.252 5.310 1.00 96.88 87 MET A N 1
ATOM 681 C CA . MET A 1 87 ? -2.840 1.239 4.333 1.00 96.88 87 MET A CA 1
ATOM 682 C C . MET A 1 87 ? -3.342 -0.129 4.798 1.00 96.88 87 MET A C 1
ATOM 684 O O . MET A 1 87 ? -3.231 -0.435 5.988 1.00 96.88 87 MET A O 1
ATOM 688 N N . PRO A 1 88 ? -3.928 -0.959 3.920 1.00 96.56 88 PRO A N 1
ATOM 689 C CA . PRO A 1 88 ? -4.374 -2.291 4.305 1.00 96.56 88 PRO A CA 1
ATOM 690 C C . PRO A 1 88 ? -3.171 -3.190 4.602 1.00 96.56 88 PRO A C 1
ATOM 692 O O . PRO A 1 88 ? -2.105 -3.044 4.005 1.00 96.56 88 PRO A O 1
ATOM 695 N N . THR A 1 89 ? -3.340 -4.173 5.484 1.00 95.00 89 THR A N 1
ATOM 696 C CA . THR A 1 89 ? -2.349 -5.253 5.609 1.00 95.00 89 THR A CA 1
ATOM 697 C C . THR A 1 89 ? -2.317 -6.096 4.331 1.00 95.00 89 THR A C 1
ATOM 699 O O . THR A 1 89 ? -3.322 -6.204 3.621 1.00 95.00 89 THR A O 1
ATOM 702 N N . LEU A 1 90 ? -1.197 -6.773 4.045 1.00 93.31 90 LEU A N 1
ATOM 703 C CA . LEU A 1 90 ? -1.114 -7.670 2.884 1.00 93.31 90 LEU A CA 1
ATOM 704 C C . LEU A 1 90 ? -2.179 -8.769 2.936 1.00 93.31 90 LEU A C 1
ATOM 706 O O . LEU A 1 90 ? -2.739 -9.137 1.909 1.00 93.31 90 LEU A O 1
ATOM 710 N N . ARG A 1 91 ? -2.510 -9.255 4.138 1.00 91.50 91 ARG A N 1
ATOM 711 C CA . ARG A 1 91 ? -3.563 -10.259 4.344 1.00 91.50 91 ARG A CA 1
ATOM 712 C C . ARG A 1 91 ? -4.945 -9.741 3.953 1.00 91.50 91 ARG A C 1
ATOM 714 O O . ARG A 1 91 ? -5.736 -10.510 3.409 1.00 91.50 91 ARG A O 1
ATOM 721 N N . LEU A 1 92 ? -5.241 -8.471 4.236 1.00 93.06 92 LEU A N 1
ATOM 722 C CA . LEU A 1 92 ? -6.492 -7.846 3.815 1.00 93.06 92 LEU A CA 1
ATOM 723 C C . LEU A 1 92 ? -6.499 -7.618 2.300 1.00 93.06 92 LEU A C 1
ATOM 725 O O . LEU A 1 92 ? -7.471 -7.962 1.631 1.00 93.06 92 LEU A O 1
ATOM 729 N N . LEU A 1 93 ? -5.392 -7.122 1.743 1.00 94.88 93 LEU A N 1
ATOM 730 C CA . LEU A 1 93 ? -5.255 -6.916 0.302 1.00 94.88 93 LEU A CA 1
ATOM 731 C C . LEU A 1 93 ? -5.379 -8.229 -0.489 1.00 94.88 93 LEU A C 1
ATOM 733 O O . LEU A 1 93 ? -5.965 -8.241 -1.564 1.00 94.88 93 LEU A O 1
ATOM 737 N N . HIS A 1 94 ? -4.870 -9.350 0.029 1.00 92.62 94 HIS A N 1
ATOM 738 C CA . HIS A 1 94 ? -5.020 -10.661 -0.620 1.00 92.62 94 HIS A CA 1
ATOM 739 C C . HIS A 1 94 ? -6.472 -11.156 -0.640 1.00 92.62 94 HIS A C 1
ATOM 741 O O . HIS A 1 94 ? -6.830 -11.911 -1.539 1.00 92.62 94 HIS A O 1
ATOM 747 N N . GLN A 1 95 ? -7.313 -10.730 0.308 1.00 90.88 95 GLN A N 1
ATOM 748 C CA . GLN A 1 95 ? -8.754 -11.020 0.294 1.00 90.88 95 GLN A CA 1
ATOM 749 C C . GLN A 1 95 ? -9.510 -10.110 -0.681 1.00 90.88 95 GLN A C 1
ATOM 751 O O . GLN A 1 95 ? -10.447 -10.557 -1.337 1.00 90.88 95 GLN A O 1
ATOM 756 N N . TYR A 1 96 ? -9.074 -8.854 -0.806 1.00 92.56 96 TYR A N 1
ATOM 757 C CA . TYR A 1 96 ? -9.698 -7.842 -1.658 1.00 92.56 96 TYR A CA 1
ATOM 758 C C . TYR A 1 96 ? -8.672 -7.229 -2.629 1.00 92.56 96 TYR A C 1
ATOM 760 O O . TYR A 1 96 ? -8.294 -6.065 -2.493 1.00 92.56 96 TYR A O 1
ATOM 768 N N . PRO A 1 97 ? -8.205 -7.980 -3.643 1.00 90.25 97 PRO A N 1
ATOM 769 C CA . PRO A 1 97 ? -7.066 -7.591 -4.483 1.00 90.25 97 PRO A CA 1
ATOM 770 C C . PRO A 1 97 ? -7.341 -6.420 -5.436 1.00 90.25 97 PRO A C 1
ATOM 772 O O . PRO A 1 97 ? -6.450 -6.016 -6.182 1.00 90.25 97 PRO A O 1
ATOM 775 N N . THR A 1 98 ? -8.570 -5.911 -5.483 1.00 91.38 98 THR A N 1
ATOM 776 C CA . THR A 1 98 ? -9.017 -4.834 -6.379 1.00 91.38 98 THR A CA 1
ATOM 777 C C . THR A 1 98 ? -9.087 -3.472 -5.694 1.00 91.38 98 THR A C 1
ATOM 779 O O . THR A 1 98 ? -9.339 -2.481 -6.370 1.00 91.38 98 THR A O 1
ATOM 782 N N . ILE A 1 99 ? -8.863 -3.397 -4.377 1.00 93.81 99 ILE A N 1
ATOM 783 C CA . ILE A 1 99 ? -9.055 -2.156 -3.607 1.00 93.81 99 ILE A CA 1
ATOM 784 C C . ILE A 1 99 ? -7.916 -1.148 -3.801 1.00 93.81 99 ILE A C 1
ATOM 786 O O . ILE A 1 99 ? -8.100 0.026 -3.511 1.00 93.81 99 ILE A O 1
ATOM 790 N N . MET A 1 100 ? -6.751 -1.589 -4.292 1.00 94.19 100 MET A N 1
ATOM 791 C CA . MET A 1 100 ? -5.580 -0.743 -4.534 1.00 94.19 100 MET A CA 1
ATOM 792 C C . MET A 1 100 ? -5.170 -0.763 -6.005 1.00 94.19 100 MET A C 1
ATOM 794 O O . MET A 1 100 ? -5.255 -1.798 -6.676 1.00 94.19 100 MET A O 1
ATOM 798 N N . LYS A 1 101 ? -4.624 0.363 -6.477 1.00 95.56 101 LYS A N 1
ATOM 799 C CA . LYS A 1 101 ? -3.868 0.411 -7.732 1.00 95.56 101 LYS A CA 1
ATOM 800 C C . LYS A 1 101 ? -2.605 -0.446 -7.611 1.00 95.56 101 LYS A C 1
ATOM 802 O O . LYS A 1 101 ? -2.023 -0.566 -6.531 1.00 95.56 101 LYS A O 1
ATOM 807 N N . LYS A 1 102 ? -2.202 -1.063 -8.720 1.00 95.88 102 LYS A N 1
ATOM 808 C CA . LYS A 1 102 ? -1.135 -2.069 -8.762 1.00 95.88 102 LYS A CA 1
ATOM 809 C C . LYS A 1 102 ? 0.039 -1.555 -9.574 1.00 95.88 102 LYS A C 1
ATOM 811 O O . LYS A 1 102 ? -0.160 -1.096 -10.693 1.00 95.88 102 LYS A O 1
ATOM 816 N N . LEU A 1 103 ? 1.241 -1.709 -9.037 1.00 97.44 103 LEU A N 1
ATOM 817 C CA . LEU A 1 103 ? 2.492 -1.581 -9.779 1.00 97.44 103 LEU A CA 1
ATOM 818 C C . LEU A 1 103 ? 3.195 -2.936 -9.750 1.00 97.44 103 LEU A C 1
ATOM 820 O O . LEU A 1 103 ? 3.163 -3.620 -8.730 1.00 97.44 103 LEU A O 1
ATOM 824 N N . GLN A 1 104 ? 3.814 -3.341 -10.852 1.00 97.88 104 GLN A N 1
ATOM 825 C CA . GLN A 1 104 ? 4.533 -4.608 -10.941 1.00 97.88 104 GLN A CA 1
ATOM 826 C C . GLN A 1 104 ? 6.031 -4.357 -11.004 1.00 97.88 104 GLN A C 1
ATOM 828 O O . GLN A 1 104 ? 6.483 -3.544 -11.808 1.00 97.88 104 GLN A O 1
ATOM 833 N N . VAL A 1 105 ? 6.780 -5.088 -10.182 1.00 97.25 105 VAL A N 1
ATOM 834 C CA . VAL A 1 105 ? 8.240 -5.141 -10.256 1.00 97.25 105 VAL A CA 1
ATOM 835 C C . VAL A 1 105 ? 8.696 -6.344 -11.073 1.00 97.25 105 VAL A C 1
ATOM 837 O O . VAL A 1 105 ? 8.050 -7.400 -11.061 1.00 97.25 105 VAL A O 1
ATOM 840 N N . ASP A 1 106 ? 9.834 -6.200 -11.745 1.00 94.81 106 ASP A N 1
ATOM 841 C CA . ASP A 1 106 ? 10.483 -7.320 -12.423 1.00 94.81 106 ASP A CA 1
ATOM 842 C C . ASP A 1 106 ? 10.982 -8.410 -11.466 1.00 94.81 106 ASP A C 1
ATOM 844 O O . ASP A 1 106 ? 11.104 -8.222 -10.251 1.00 94.81 106 ASP A O 1
ATOM 848 N N . ARG A 1 107 ? 11.325 -9.571 -12.039 1.00 93.88 107 ARG A N 1
ATOM 849 C CA . ARG A 1 107 ? 11.889 -10.712 -11.298 1.00 93.88 107 ARG A CA 1
ATOM 850 C C . ARG A 1 107 ? 13.142 -10.380 -10.490 1.00 93.88 107 ARG A C 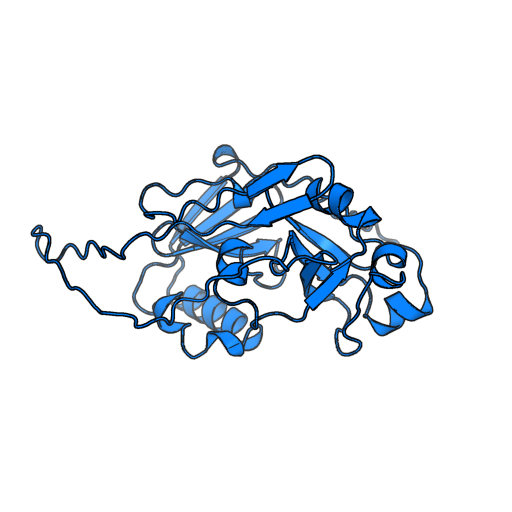1
ATOM 852 O O . ARG A 1 107 ? 13.334 -10.959 -9.420 1.00 93.88 107 ARG A O 1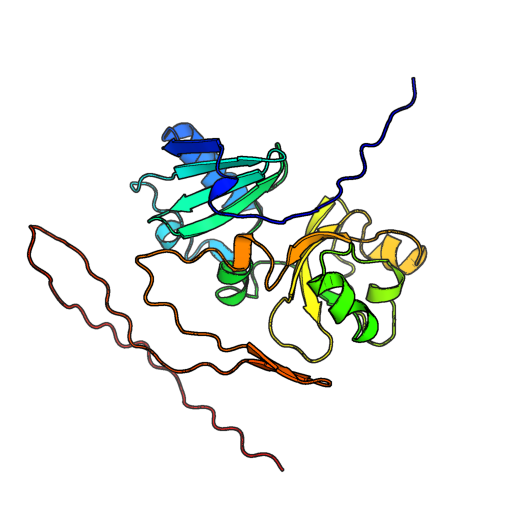
ATOM 859 N N . GLY A 1 108 ? 13.999 -9.491 -10.991 1.00 93.12 108 GLY A N 1
ATOM 860 C CA . GLY A 1 108 ? 15.265 -9.137 -10.349 1.00 93.12 108 GLY A CA 1
ATOM 861 C C . GLY A 1 108 ? 15.061 -8.382 -9.037 1.00 93.12 108 GLY A C 1
ATOM 862 O O . GLY A 1 108 ? 15.814 -8.587 -8.082 1.00 93.12 108 GLY A O 1
ATOM 863 N N . ALA A 1 109 ? 14.009 -7.567 -8.968 1.00 93.25 109 ALA A N 1
ATOM 864 C CA . ALA A 1 109 ? 13.642 -6.779 -7.802 1.00 93.25 109 ALA A CA 1
ATOM 865 C C . ALA A 1 109 ? 12.966 -7.600 -6.688 1.00 93.25 109 ALA A C 1
ATOM 867 O O . ALA A 1 109 ? 13.122 -7.256 -5.515 1.00 93.25 109 ALA A O 1
ATOM 868 N N . ILE A 1 110 ? 12.267 -8.699 -7.012 1.00 93.56 110 ILE A N 1
ATOM 869 C CA . ILE A 1 110 ? 11.434 -9.469 -6.059 1.00 93.56 110 ILE A CA 1
ATOM 870 C C . ILE A 1 110 ? 12.183 -9.799 -4.763 1.00 93.56 110 ILE A C 1
ATOM 872 O O . ILE A 1 110 ? 11.678 -9.532 -3.672 1.00 93.56 110 ILE A O 1
ATOM 876 N N . LYS A 1 111 ? 13.398 -10.352 -4.868 1.00 93.69 111 LYS A N 1
ATOM 877 C CA . LYS A 1 111 ? 14.186 -10.767 -3.694 1.00 93.69 111 LYS A CA 1
ATOM 878 C C . LYS A 1 111 ? 14.520 -9.601 -2.760 1.00 93.69 111 LYS A C 1
ATOM 880 O O . LYS A 1 111 ? 14.585 -9.791 -1.553 1.00 93.69 111 LYS A O 1
ATOM 885 N N . PHE A 1 112 ? 14.729 -8.409 -3.318 1.00 94.62 112 PHE A N 1
ATOM 886 C CA . PHE A 1 112 ? 15.095 -7.220 -2.558 1.00 94.62 112 PHE A CA 1
ATOM 887 C C . PHE A 1 112 ? 13.873 -6.611 -1.876 1.00 94.62 112 PHE A C 1
ATOM 889 O O . PHE A 1 112 ? 13.951 -6.232 -0.712 1.00 94.62 112 PHE A O 1
ATOM 896 N N . VAL A 1 113 ? 12.724 -6.588 -2.556 1.00 94.31 113 VAL A N 1
ATOM 897 C CA . VAL A 1 113 ? 11.472 -6.110 -1.951 1.00 94.31 113 VAL A CA 1
ATOM 898 C C . VAL A 1 113 ? 11.041 -7.024 -0.798 1.00 94.31 113 VAL A C 1
ATOM 900 O O . VAL A 1 113 ? 10.642 -6.534 0.254 1.00 94.31 113 VAL A O 1
ATOM 903 N N . LEU A 1 114 ? 11.205 -8.344 -0.944 1.00 92.12 114 LEU A N 1
ATOM 904 C CA . LEU A 1 114 ? 10.983 -9.314 0.140 1.00 92.12 114 LEU A CA 1
ATOM 905 C C . LEU A 1 114 ? 12.013 -9.228 1.279 1.00 92.12 114 LEU A C 1
ATOM 907 O O . LEU A 1 114 ? 11.822 -9.857 2.316 1.00 92.12 114 LEU A O 1
ATOM 911 N N . ALA A 1 115 ? 13.094 -8.472 1.091 1.00 90.94 115 ALA A N 1
ATOM 912 C CA . ALA A 1 115 ? 14.063 -8.138 2.130 1.00 90.94 115 ALA A CA 1
ATOM 913 C C . ALA A 1 115 ? 13.825 -6.736 2.727 1.00 90.94 115 ALA A C 1
ATOM 915 O O . ALA A 1 115 ? 14.650 -6.258 3.500 1.00 90.94 115 ALA A O 1
ATOM 916 N N . GLY A 1 116 ? 12.724 -6.065 2.365 1.00 88.94 116 GLY A N 1
ATOM 917 C CA . GLY A 1 116 ? 12.371 -4.735 2.870 1.00 88.94 116 GLY A CA 1
ATOM 918 C C . GLY A 1 116 ? 12.988 -3.563 2.108 1.00 88.94 116 GLY A C 1
ATOM 919 O O . GLY A 1 116 ? 12.829 -2.420 2.525 1.00 88.94 116 GLY A O 1
ATOM 920 N N . ALA A 1 117 ? 13.667 -3.799 0.981 1.00 94.62 117 ALA A N 1
ATOM 921 C CA . ALA A 1 117 ? 14.225 -2.709 0.188 1.00 94.62 117 ALA A CA 1
ATOM 922 C C . ALA A 1 117 ? 13.123 -1.872 -0.480 1.00 94.62 117 ALA A C 1
ATOM 924 O O . ALA A 1 117 ? 12.081 -2.400 -0.887 1.00 94.62 117 ALA A O 1
ATOM 925 N N . ASN A 1 118 ? 13.396 -0.575 -0.644 1.00 97.06 118 ASN A N 1
ATOM 926 C CA . ASN A 1 118 ? 12.575 0.327 -1.447 1.00 97.06 118 ASN A CA 1
ATOM 927 C C . ASN A 1 118 ? 12.611 -0.061 -2.931 1.00 97.06 118 ASN A C 1
ATOM 929 O O . ASN A 1 118 ? 13.576 -0.654 -3.423 1.00 97.06 118 ASN A O 1
ATOM 933 N N . ILE A 1 119 ? 11.559 0.305 -3.658 1.00 97.38 119 ILE A N 1
ATOM 934 C CA . ILE A 1 119 ? 11.421 -0.010 -5.073 1.00 97.38 119 ILE A CA 1
ATOM 935 C C . ILE A 1 119 ? 12.026 1.130 -5.891 1.00 97.38 119 ILE A C 1
ATOM 937 O O . ILE A 1 119 ? 11.546 2.268 -5.899 1.00 97.38 119 ILE A O 1
ATOM 941 N N . MET A 1 120 ? 13.099 0.800 -6.601 1.00 97.12 120 MET A N 1
ATOM 942 C CA . MET A 1 120 ? 13.806 1.726 -7.479 1.00 97.12 120 MET A CA 1
ATOM 943 C C . MET A 1 120 ? 13.074 1.865 -8.816 1.00 97.12 120 MET A C 1
ATOM 945 O O . MET A 1 120 ? 12.539 0.881 -9.327 1.00 97.12 120 MET A O 1
ATOM 949 N N . CYS A 1 121 ? 13.110 3.055 -9.421 1.00 97.00 121 CYS A N 1
ATOM 950 C CA . CYS A 1 121 ? 12.446 3.323 -10.703 1.00 97.00 121 CYS A CA 1
ATOM 951 C C . CYS A 1 121 ? 12.779 2.293 -11.808 1.00 97.00 121 CYS A C 1
ATOM 953 O O . CYS A 1 121 ? 11.836 1.807 -12.432 1.00 97.00 121 CYS A O 1
ATOM 955 N N . PRO A 1 122 ? 14.047 1.858 -12.001 1.00 95.75 122 PRO A N 1
ATOM 956 C CA . PRO A 1 122 ? 14.384 0.843 -13.006 1.00 95.75 122 PRO A CA 1
ATOM 957 C C . PRO A 1 122 ? 13.669 -0.501 -12.837 1.00 95.75 122 PRO A C 1
ATOM 959 O O . PRO A 1 122 ? 13.432 -1.186 -13.824 1.00 95.75 122 PRO A O 1
ATOM 962 N N . GLY A 1 123 ? 13.301 -0.873 -11.605 1.00 94.38 123 GLY A N 1
ATOM 963 C CA . GLY A 1 123 ? 12.580 -2.122 -11.339 1.00 94.38 123 GLY A CA 1
ATOM 964 C C . GLY A 1 123 ? 11.109 -2.090 -11.766 1.00 94.38 123 GLY A C 1
ATOM 965 O O . GLY A 1 123 ? 10.468 -3.136 -11.815 1.00 94.38 123 GLY A O 1
ATOM 966 N N . LEU A 1 124 ? 10.573 -0.897 -12.055 1.00 95.19 124 LEU A N 1
ATOM 967 C CA . LEU A 1 124 ? 9.191 -0.664 -12.489 1.00 95.19 124 LEU A CA 1
ATOM 968 C C . LEU A 1 124 ? 9.080 -0.349 -13.989 1.00 95.19 124 LEU A C 1
ATOM 970 O O . LEU A 1 124 ? 7.993 -0.444 -14.552 1.00 95.19 124 LEU A O 1
ATOM 974 N N . THR A 1 125 ? 10.181 0.043 -14.631 1.00 95.44 125 THR A N 1
ATOM 975 C CA . THR A 1 125 ? 10.241 0.450 -16.048 1.00 95.44 125 THR A CA 1
ATOM 976 C C . THR A 1 125 ? 10.913 -0.589 -16.950 1.00 95.44 125 THR A C 1
ATOM 978 O O . THR A 1 125 ? 10.969 -0.409 -18.167 1.00 95.44 125 THR A O 1
ATOM 981 N N . SER A 1 126 ? 11.449 -1.663 -16.369 1.00 93.94 126 SER A N 1
ATOM 982 C CA . SER A 1 126 ? 12.031 -2.795 -17.089 1.00 93.94 126 SER A CA 1
ATOM 983 C C . SER A 1 126 ? 10.957 -3.600 -17.847 1.00 93.94 126 SER A C 1
ATOM 985 O O . SER A 1 126 ? 9.765 -3.414 -17.608 1.00 93.94 126 SER A O 1
ATOM 987 N N . PRO A 1 127 ? 11.329 -4.533 -18.750 1.00 93.31 127 PRO A N 1
ATOM 988 C CA . PRO A 1 127 ? 10.354 -5.307 -19.532 1.00 93.31 127 PRO A CA 1
ATOM 989 C C . PRO A 1 127 ? 9.348 -6.123 -18.701 1.00 93.31 127 PRO A C 1
ATOM 991 O O . PRO A 1 127 ? 8.263 -6.428 -19.186 1.00 93.31 127 PRO A O 1
ATOM 994 N N . GLY A 1 128 ? 9.714 -6.494 -17.469 1.00 92.38 128 GLY A N 1
ATOM 995 C CA . GLY A 1 128 ? 8.834 -7.176 -16.513 1.00 92.38 128 GLY A CA 1
ATOM 996 C C . GLY A 1 128 ? 8.093 -6.230 -15.563 1.00 92.38 128 GLY A C 1
ATOM 997 O O . GLY A 1 128 ? 7.205 -6.673 -14.833 1.00 92.38 128 GLY A O 1
ATOM 998 N N . GLY A 1 129 ? 8.451 -4.945 -15.557 1.00 94.44 129 GLY A N 1
ATOM 999 C CA . GLY A 1 129 ? 7.801 -3.908 -14.771 1.00 94.44 129 GLY A CA 1
ATOM 1000 C C . GLY A 1 129 ? 6.521 -3.406 -15.438 1.00 94.44 129 GLY A C 1
ATOM 1001 O O . GLY A 1 129 ? 6.431 -3.309 -16.662 1.00 94.44 129 GLY A O 1
ATOM 1002 N N . VAL A 1 130 ? 5.506 -3.094 -14.633 1.00 95.81 130 VAL A N 1
ATOM 1003 C CA . VAL A 1 130 ? 4.237 -2.528 -15.117 1.00 95.81 130 VAL A CA 1
ATOM 1004 C C . VAL A 1 130 ? 3.845 -1.362 -14.225 1.00 95.81 130 VAL A C 1
ATOM 1006 O O . VAL A 1 130 ? 3.753 -1.503 -13.004 1.00 95.81 130 VAL A O 1
ATOM 1009 N N . LEU A 1 131 ? 3.586 -0.216 -14.846 1.00 94.31 131 LEU A N 1
ATOM 1010 C CA . LEU A 1 131 ? 3.133 1.000 -14.184 1.00 94.31 131 LEU A CA 1
ATOM 1011 C C . LEU A 1 131 ? 1.699 1.318 -14.609 1.00 94.31 131 LEU A C 1
ATOM 1013 O O . LEU A 1 131 ? 1.377 1.270 -15.795 1.00 94.31 131 LEU A O 1
ATOM 1017 N N . ASP A 1 132 ? 0.864 1.691 -13.644 1.00 93.56 132 ASP A N 1
ATOM 1018 C CA . ASP A 1 132 ? -0.404 2.370 -13.904 1.00 93.56 132 ASP A CA 1
ATOM 1019 C C . ASP A 1 132 ? -0.132 3.882 -13.936 1.00 93.56 132 ASP A C 1
ATOM 1021 O O . ASP A 1 132 ? 0.138 4.492 -12.901 1.00 93.56 132 ASP A O 1
ATOM 1025 N N . GLU A 1 133 ? -0.153 4.485 -15.129 1.00 91.19 133 GLU A N 1
ATOM 1026 C CA . GLU A 1 133 ? 0.184 5.903 -15.340 1.00 91.19 133 GLU A CA 1
ATOM 1027 C C . GLU A 1 133 ? -0.799 6.887 -14.675 1.00 91.19 133 GLU A C 1
ATOM 1029 O O . GLU A 1 133 ? -0.504 8.083 -14.594 1.00 91.19 133 GLU A O 1
ATOM 1034 N N . GLU A 1 134 ? -1.945 6.410 -14.178 1.00 93.12 134 GLU A N 1
ATOM 1035 C CA . GLU A 1 134 ? -2.892 7.212 -13.395 1.00 93.12 134 GLU A CA 1
ATOM 1036 C C . GLU A 1 134 ? -2.427 7.422 -11.947 1.00 93.12 134 GLU A C 1
ATOM 1038 O O . GLU A 1 134 ? -2.952 8.283 -11.238 1.00 93.12 134 GLU A O 1
ATOM 1043 N N . VAL A 1 135 ? -1.445 6.644 -11.483 1.00 95.25 135 VAL A N 1
ATOM 1044 C CA . VAL A 1 135 ? -0.954 6.723 -10.109 1.00 95.25 135 VAL A CA 1
ATOM 1045 C C . VAL A 1 135 ? -0.091 7.973 -9.919 1.00 95.25 135 VAL A C 1
ATOM 1047 O O . VAL A 1 135 ? 0.993 8.114 -10.491 1.00 95.25 135 VAL A O 1
ATOM 1050 N N . GLY A 1 136 ? -0.571 8.878 -9.066 1.00 96.31 136 GLY A N 1
ATOM 1051 C CA . GLY A 1 136 ? 0.165 10.057 -8.610 1.00 96.31 136 GLY A CA 1
ATOM 1052 C C . GLY A 1 136 ? 1.245 9.748 -7.566 1.00 96.31 136 GLY A C 1
ATOM 1053 O O . GLY A 1 136 ? 1.362 8.626 -7.067 1.00 96.31 136 GLY A O 1
ATOM 1054 N N . ALA A 1 137 ? 2.032 10.768 -7.222 1.00 95.94 137 ALA A N 1
ATOM 1055 C CA . ALA A 1 137 ? 2.925 10.724 -6.065 1.00 95.94 137 ALA A CA 1
ATOM 1056 C C . ALA A 1 137 ? 2.120 10.726 -4.752 1.00 95.94 137 ALA A C 1
ATOM 1058 O O . ALA A 1 137 ? 0.974 11.174 -4.731 1.00 95.94 137 ALA A O 1
ATOM 1059 N N . GLU A 1 138 ? 2.730 10.242 -3.671 1.00 95.31 138 GLU A N 1
ATOM 1060 C CA . GLU A 1 138 ? 2.158 10.190 -2.321 1.00 95.31 138 GLU A CA 1
ATOM 1061 C C . GLU A 1 138 ? 0.865 9.360 -2.218 1.00 95.31 138 GLU A C 1
ATOM 1063 O O . GLU A 1 138 ? -0.076 9.701 -1.496 1.00 95.31 138 GLU A O 1
ATOM 1068 N N . ARG A 1 139 ? 0.805 8.239 -2.948 1.00 95.62 139 ARG A N 1
ATOM 1069 C CA . ARG A 1 139 ? -0.342 7.323 -2.971 1.00 95.62 139 ARG A CA 1
ATOM 1070 C C . ARG A 1 139 ? 0.037 5.917 -2.492 1.00 95.62 139 ARG A C 1
ATOM 1072 O O . ARG A 1 139 ? 1.089 5.402 -2.884 1.00 95.62 139 ARG A O 1
ATOM 1079 N N . PRO A 1 140 ? -0.823 5.257 -1.697 1.00 96.88 140 PRO A N 1
ATOM 1080 C CA . PRO A 1 140 ? -0.703 3.831 -1.417 1.00 96.88 140 PRO A CA 1
ATOM 1081 C C . PRO A 1 140 ? -0.861 2.984 -2.685 1.00 96.88 140 PRO A C 1
ATOM 1083 O O . PRO A 1 140 ? -1.794 3.179 -3.465 1.00 96.88 140 PRO A O 1
ATOM 1086 N N . VAL A 1 141 ? 0.012 1.995 -2.867 1.00 97.56 141 VAL A N 1
ATOM 1087 C CA . VAL A 1 141 ? -0.021 1.069 -4.010 1.00 97.56 141 VAL A CA 1
ATOM 1088 C C . VAL A 1 141 ? 0.247 -0.372 -3.587 1.00 97.56 141 VAL A C 1
ATOM 1090 O O . VAL A 1 141 ? 0.984 -0.640 -2.641 1.00 97.56 141 VAL A O 1
ATOM 1093 N N . ALA A 1 142 ? -0.334 -1.316 -4.321 1.00 97.81 142 ALA A N 1
ATOM 1094 C CA . ALA A 1 142 ? 0.000 -2.728 -4.219 1.00 97.81 142 ALA A CA 1
ATOM 1095 C C . ALA A 1 142 ? 1.191 -3.052 -5.131 1.00 97.81 142 ALA A C 1
ATOM 1097 O O . ALA A 1 142 ? 1.147 -2.770 -6.330 1.00 97.81 142 ALA A O 1
ATOM 1098 N N . ILE A 1 143 ? 2.232 -3.678 -4.581 1.00 97.94 143 ILE A N 1
ATOM 1099 C CA . ILE A 1 143 ? 3.410 -4.109 -5.337 1.00 97.94 143 ILE A CA 1
ATOM 1100 C C . ILE A 1 143 ? 3.260 -5.578 -5.724 1.00 97.94 143 ILE A C 1
ATOM 1102 O O . ILE A 1 143 ? 3.290 -6.478 -4.881 1.00 97.94 143 ILE A O 1
ATOM 1106 N N . MET A 1 144 ? 3.092 -5.809 -7.021 1.00 97.62 144 MET A N 1
ATOM 1107 C CA . MET A 1 144 ? 2.945 -7.114 -7.654 1.00 97.62 144 MET A CA 1
ATOM 1108 C C . MET A 1 144 ? 4.299 -7.625 -8.148 1.00 97.62 144 MET A C 1
ATOM 1110 O O . MET A 1 144 ? 5.171 -6.842 -8.516 1.00 97.62 144 MET A O 1
ATOM 1114 N N . ALA A 1 145 ? 4.465 -8.945 -8.192 1.00 93.94 145 ALA A N 1
ATOM 1115 C CA . ALA A 1 145 ? 5.637 -9.582 -8.784 1.00 93.94 145 ALA A CA 1
ATOM 1116 C C . ALA A 1 145 ? 5.300 -10.076 -10.186 1.00 93.94 145 ALA A C 1
ATOM 1118 O O . ALA A 1 145 ? 4.246 -10.686 -10.388 1.00 93.94 145 ALA A O 1
ATOM 1119 N N . GLU A 1 146 ? 6.229 -9.903 -11.121 1.00 92.56 146 GLU A N 1
ATOM 1120 C CA . GLU A 1 146 ? 6.145 -10.541 -12.430 1.00 92.56 146 GLU A CA 1
ATOM 1121 C C . GLU A 1 146 ? 5.896 -12.058 -12.289 1.00 92.56 146 GLU A C 1
ATOM 1123 O O . GLU A 1 146 ? 6.637 -12.788 -11.622 1.00 92.56 146 GLU A O 1
ATOM 1128 N N . GLY A 1 147 ? 4.809 -12.541 -12.897 1.00 89.62 147 GLY A N 1
ATOM 1129 C CA . GLY A 1 147 ? 4.420 -13.954 -12.853 1.00 89.62 147 GLY A CA 1
ATOM 1130 C C . GLY A 1 147 ? 3.798 -14.421 -11.528 1.00 89.62 147 GLY A C 1
ATOM 1131 O O . GLY A 1 147 ? 3.743 -15.630 -11.281 1.00 89.62 147 GLY A O 1
ATOM 1132 N N . LYS A 1 148 ? 3.340 -13.504 -10.662 1.00 90.31 148 LYS A N 1
ATOM 1133 C CA . LYS A 1 148 ? 2.612 -13.816 -9.418 1.00 90.31 148 LYS A CA 1
ATOM 1134 C C . LYS A 1 148 ? 1.257 -13.114 -9.371 1.00 90.31 148 LYS A C 1
ATOM 1136 O O . LYS A 1 148 ? 1.102 -11.992 -9.832 1.00 90.31 148 LYS A O 1
ATOM 1141 N N . GLN A 1 149 ? 0.268 -13.791 -8.786 1.00 88.44 149 GLN A N 1
ATOM 1142 C CA . GLN A 1 149 ? -1.105 -13.277 -8.680 1.00 88.44 149 GLN A CA 1
ATOM 1143 C C . GLN A 1 149 ? -1.326 -12.382 -7.455 1.00 88.44 149 GLN A C 1
ATOM 1145 O O . GLN A 1 149 ? -2.200 -11.519 -7.480 1.00 88.44 149 GLN A O 1
ATOM 1150 N N . ASN A 1 150 ? -0.533 -12.576 -6.399 1.00 89.12 150 ASN A N 1
ATOM 1151 C CA . ASN A 1 150 ? -0.686 -11.874 -5.128 1.00 89.12 150 ASN A CA 1
ATOM 1152 C C . ASN A 1 150 ? 0.358 -10.766 -4.988 1.00 89.12 150 ASN A C 1
ATOM 1154 O O . ASN A 1 150 ? 1.488 -10.904 -5.461 1.00 89.12 150 ASN A O 1
ATOM 1158 N N . ALA A 1 151 ? -0.017 -9.689 -4.297 1.00 94.94 151 ALA A N 1
ATOM 1159 C CA . ALA A 1 151 ? 0.910 -8.619 -3.951 1.00 94.94 151 ALA A CA 1
ATOM 1160 C C . ALA A 1 151 ? 1.979 -9.137 -2.982 1.00 94.94 151 ALA A C 1
ATOM 1162 O O . ALA A 1 151 ? 1.662 -9.865 -2.037 1.00 94.94 151 ALA A O 1
ATOM 1163 N N . LEU A 1 152 ? 3.233 -8.755 -3.204 1.00 95.81 152 LEU A N 1
ATOM 1164 C CA . LEU A 1 152 ? 4.340 -9.089 -2.308 1.00 95.81 152 LEU A CA 1
ATOM 1165 C C . LEU A 1 152 ? 4.639 -7.980 -1.297 1.00 95.81 152 LEU A C 1
ATOM 1167 O O . LEU A 1 152 ? 5.285 -8.252 -0.289 1.00 95.81 152 LEU A O 1
ATOM 1171 N N . ALA A 1 153 ? 4.185 -6.755 -1.569 1.00 96.81 153 ALA A N 1
ATOM 1172 C CA . ALA A 1 153 ? 4.342 -5.619 -0.678 1.00 96.81 153 ALA A CA 1
ATOM 1173 C C . ALA A 1 153 ? 3.235 -4.572 -0.867 1.00 96.81 153 ALA A C 1
ATOM 1175 O O . ALA A 1 153 ? 2.546 -4.534 -1.889 1.00 96.81 153 ALA A O 1
ATOM 1176 N N . ILE A 1 154 ? 3.083 -3.728 0.143 1.00 97.75 154 ILE A N 1
ATOM 1177 C CA . ILE A 1 154 ? 2.382 -2.453 0.117 1.00 97.75 154 ILE A CA 1
ATOM 1178 C C . ILE A 1 154 ? 3.452 -1.377 -0.015 1.00 97.75 154 ILE A C 1
ATOM 1180 O O . ILE A 1 154 ? 4.423 -1.366 0.743 1.00 97.75 154 ILE A O 1
ATOM 1184 N N . GLY A 1 155 ? 3.278 -0.487 -0.982 1.00 96.75 155 GLY A N 1
ATOM 1185 C CA . GLY A 1 155 ? 4.181 0.623 -1.230 1.00 96.75 155 GLY A CA 1
ATOM 1186 C C . GLY A 1 155 ? 3.500 1.974 -1.060 1.00 96.75 155 GLY A C 1
ATOM 1187 O O . GLY A 1 155 ? 2.274 2.079 -1.110 1.00 96.75 155 GLY A O 1
ATOM 1188 N N . PHE A 1 156 ? 4.312 3.012 -0.900 1.00 96.94 156 PHE A N 1
ATOM 1189 C CA . PHE A 1 156 ? 3.877 4.404 -0.926 1.00 96.94 156 PHE A CA 1
ATOM 1190 C C . PHE A 1 156 ? 4.694 5.173 -1.966 1.00 96.94 156 PHE A C 1
ATOM 1192 O O . PHE A 1 156 ? 5.927 5.185 -1.908 1.00 96.94 156 PHE A O 1
ATOM 1199 N N . THR A 1 157 ? 4.035 5.744 -2.975 1.00 97.31 157 THR A N 1
ATOM 1200 C CA . THR A 1 157 ? 4.740 6.353 -4.110 1.00 97.31 157 THR A CA 1
ATOM 1201 C C . THR A 1 157 ? 5.484 7.620 -3.688 1.00 97.31 157 THR A C 1
ATOM 1203 O O . THR A 1 157 ? 4.906 8.547 -3.128 1.00 97.31 157 THR A O 1
ATOM 1206 N N . LYS A 1 158 ? 6.784 7.684 -3.988 1.00 96.62 158 LYS A N 1
ATOM 1207 C CA . LYS A 1 158 ? 7.616 8.894 -3.844 1.00 96.62 158 LYS A CA 1
ATOM 1208 C C . LYS A 1 158 ? 7.520 9.795 -5.070 1.00 96.62 158 LYS A C 1
ATOM 1210 O O . LYS A 1 158 ? 7.695 11.003 -4.973 1.00 96.62 158 LYS A O 1
ATOM 1215 N N . MET A 1 159 ? 7.264 9.188 -6.223 1.00 96.06 159 MET A N 1
ATOM 1216 C CA . MET A 1 159 ? 7.178 9.831 -7.529 1.00 96.06 159 MET A CA 1
ATOM 1217 C C . MET A 1 159 ? 5.894 9.375 -8.222 1.00 96.06 159 MET A C 1
ATOM 1219 O O . MET A 1 159 ? 5.412 8.271 -7.965 1.00 96.06 159 MET A O 1
ATOM 1223 N N . SER A 1 160 ? 5.333 10.201 -9.109 1.00 97.62 160 SER A N 1
ATOM 1224 C CA . SER A 1 160 ? 4.200 9.761 -9.928 1.00 97.62 160 SER A CA 1
ATOM 1225 C C . SER A 1 160 ? 4.641 8.660 -10.894 1.00 97.62 160 SER A C 1
ATOM 1227 O O . SER A 1 160 ? 5.804 8.612 -11.293 1.00 97.62 160 SER A O 1
ATOM 1229 N N . ALA A 1 161 ? 3.731 7.787 -11.326 1.00 96.38 161 ALA A N 1
ATOM 1230 C CA . ALA A 1 161 ? 4.062 6.737 -12.291 1.00 96.38 161 ALA A CA 1
ATOM 1231 C C . ALA A 1 161 ? 4.641 7.303 -13.603 1.00 96.38 161 ALA A C 1
ATOM 1233 O O . ALA A 1 161 ? 5.546 6.711 -14.196 1.00 96.38 161 ALA A O 1
ATOM 1234 N N . LYS A 1 162 ? 4.183 8.492 -14.015 1.00 96.75 162 LYS A N 1
ATOM 1235 C CA . LYS A 1 162 ? 4.725 9.224 -15.169 1.00 96.75 162 LYS A CA 1
ATOM 1236 C C . LYS A 1 162 ? 6.171 9.658 -14.938 1.00 96.75 162 LYS A C 1
ATOM 1238 O O . LYS A 1 162 ? 7.015 9.437 -15.803 1.00 96.75 162 LYS A O 1
ATOM 1243 N N . ASP A 1 163 ? 6.471 10.199 -13.760 1.00 97.25 163 ASP A N 1
ATOM 1244 C CA . ASP A 1 163 ? 7.828 10.623 -13.403 1.00 97.25 163 ASP A CA 1
ATOM 1245 C C . ASP A 1 163 ? 8.769 9.430 -13.227 1.00 97.25 163 ASP A C 1
ATOM 1247 O O . ASP A 1 163 ? 9.915 9.487 -13.665 1.00 97.25 163 ASP A O 1
ATOM 1251 N N . ILE A 1 164 ? 8.288 8.322 -12.649 1.00 96.94 164 ILE A N 1
ATOM 1252 C CA . ILE A 1 164 ? 9.047 7.068 -12.536 1.00 96.94 164 ILE A CA 1
ATOM 1253 C C . ILE A 1 164 ? 9.493 6.607 -13.925 1.00 96.94 164 ILE A C 1
ATOM 1255 O O . ILE A 1 164 ? 10.666 6.280 -14.120 1.00 96.94 164 ILE A O 1
ATOM 1259 N N . LYS A 1 165 ? 8.576 6.633 -14.899 1.00 95.88 165 LYS A N 1
ATOM 1260 C CA . LYS A 1 165 ? 8.845 6.251 -16.287 1.00 95.88 165 LYS A CA 1
ATOM 1261 C C . LYS A 1 165 ? 9.783 7.227 -17.000 1.00 95.88 165 LYS A C 1
ATOM 1263 O O . LYS A 1 165 ? 10.670 6.782 -17.722 1.00 95.88 165 LYS A O 1
ATOM 1268 N N . ALA A 1 166 ? 9.607 8.532 -16.797 1.00 96.56 166 ALA A N 1
ATOM 1269 C CA . ALA A 1 166 ? 10.393 9.564 -17.472 1.00 96.56 166 ALA A CA 1
ATOM 1270 C C . ALA A 1 166 ? 11.819 9.704 -16.911 1.00 96.56 166 ALA A C 1
ATOM 1272 O O . ALA A 1 166 ? 12.776 9.810 -17.674 1.00 96.56 166 ALA A O 1
ATOM 1273 N N . ILE A 1 167 ? 11.969 9.708 -15.583 1.00 96.31 167 ILE A N 1
ATOM 1274 C CA . ILE A 1 167 ? 13.254 9.932 -14.903 1.00 96.31 167 ILE A CA 1
ATOM 1275 C C . ILE A 1 167 ? 14.058 8.634 -14.810 1.00 96.31 167 ILE A C 1
ATOM 1277 O O . ILE A 1 167 ? 15.282 8.655 -14.935 1.00 96.31 167 ILE A O 1
ATOM 1281 N N . ASN A 1 168 ? 13.379 7.507 -14.573 1.00 95.56 168 ASN A N 1
ATOM 1282 C CA . ASN A 1 168 ? 13.968 6.173 -14.490 1.00 95.56 168 ASN A CA 1
ATOM 1283 C C . ASN A 1 168 ? 15.198 6.054 -13.558 1.00 95.56 168 ASN A C 1
ATOM 1285 O O . ASN A 1 168 ? 16.128 5.282 -13.794 1.00 95.56 168 ASN A O 1
ATOM 1289 N N . LYS A 1 169 ? 15.234 6.843 -12.481 1.00 96.06 169 LYS A N 1
ATOM 1290 C CA . LYS A 1 169 ? 16.333 6.869 -11.510 1.00 96.06 169 LYS A CA 1
ATOM 1291 C C . LYS A 1 169 ? 15.803 7.214 -10.122 1.00 96.06 169 LYS A C 1
ATOM 1293 O O . LYS A 1 169 ? 14.870 7.999 -10.002 1.00 96.06 169 LYS A O 1
ATOM 1298 N N . GLY A 1 170 ? 16.441 6.668 -9.087 1.00 95.88 170 GLY A N 1
ATOM 1299 C CA . GLY A 1 170 ? 16.083 6.923 -7.690 1.00 95.88 170 GLY A CA 1
ATOM 1300 C C . GLY A 1 170 ? 14.994 5.991 -7.160 1.00 95.88 170 GLY A C 1
ATOM 1301 O O . GLY A 1 170 ? 14.643 4.996 -7.799 1.00 95.88 170 GLY A O 1
ATOM 1302 N N . ILE A 1 171 ? 14.516 6.300 -5.955 1.00 97.56 171 ILE A N 1
ATOM 1303 C CA . ILE A 1 171 ? 13.439 5.566 -5.287 1.00 97.56 171 ILE A CA 1
ATOM 1304 C C . ILE A 1 171 ? 12.108 6.043 -5.868 1.00 97.56 171 ILE A C 1
ATOM 1306 O O . ILE A 1 171 ? 11.752 7.210 -5.715 1.00 97.56 171 ILE A O 1
ATOM 1310 N N . GLY A 1 172 ? 11.379 5.138 -6.51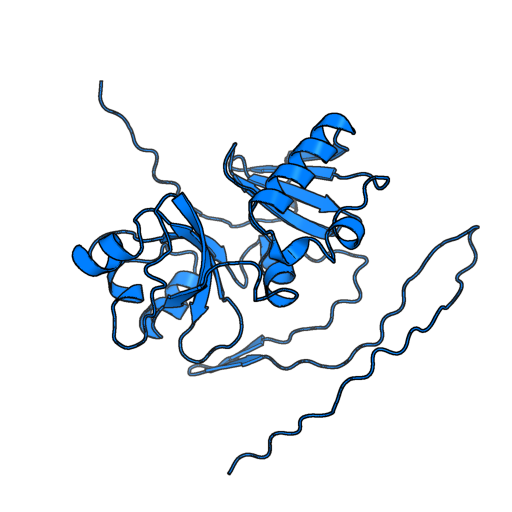9 1.00 96.81 172 GLY A N 1
ATOM 1311 C CA . GLY A 1 172 ? 10.046 5.431 -7.044 1.00 96.81 172 GLY A CA 1
ATOM 1312 C C . GLY A 1 172 ? 8.955 5.184 -6.006 1.00 96.81 172 GLY A C 1
ATOM 1313 O O . GLY A 1 172 ? 7.990 5.945 -5.920 1.00 96.81 172 GLY A O 1
ATOM 1314 N N . VAL A 1 173 ? 9.118 4.135 -5.196 1.00 97.88 173 VAL A N 1
ATOM 1315 C CA . VAL A 1 173 ? 8.138 3.726 -4.185 1.00 97.88 173 VAL A CA 1
ATOM 1316 C C . VAL A 1 173 ? 8.860 3.259 -2.929 1.00 97.88 173 VAL A C 1
ATOM 1318 O O . VAL A 1 173 ? 9.742 2.400 -2.994 1.00 97.88 173 VAL A O 1
ATOM 1321 N N . ASP A 1 174 ? 8.463 3.799 -1.783 1.00 96.31 174 ASP A N 1
ATOM 1322 C CA . ASP A 1 174 ? 8.924 3.294 -0.498 1.00 96.31 174 ASP A CA 1
ATOM 1323 C C . ASP A 1 174 ? 8.189 1.995 -0.158 1.00 96.31 174 ASP A C 1
ATOM 1325 O O . ASP A 1 174 ? 6.971 1.892 -0.331 1.00 96.31 174 ASP A O 1
ATOM 1329 N N . ASN A 1 175 ? 8.916 1.007 0.353 1.00 95.44 175 ASN A N 1
ATOM 1330 C CA . ASN A 1 175 ? 8.332 -0.249 0.807 1.00 95.44 175 ASN A CA 1
ATOM 1331 C C . ASN A 1 175 ? 7.793 -0.076 2.232 1.00 95.44 175 ASN A C 1
ATOM 1333 O O . ASN A 1 175 ? 8.553 0.251 3.138 1.00 95.44 175 ASN A O 1
ATOM 1337 N N . MET A 1 176 ? 6.484 -0.250 2.420 1.00 94.19 176 MET A N 1
ATOM 1338 C CA . MET A 1 176 ? 5.803 0.013 3.696 1.00 94.19 176 MET A CA 1
ATOM 1339 C C . MET A 1 176 ? 5.522 -1.258 4.495 1.00 94.19 176 MET A C 1
ATOM 1341 O O . MET A 1 176 ? 5.527 -1.236 5.722 1.00 94.19 176 MET A O 1
ATOM 1345 N N . HIS A 1 177 ? 5.221 -2.355 3.806 1.00 93.75 177 HIS A N 1
ATOM 1346 C CA . HIS A 1 177 ? 4.889 -3.644 4.406 1.00 93.75 177 HIS A CA 1
ATOM 1347 C C . HIS A 1 177 ? 5.097 -4.726 3.352 1.00 93.75 177 HIS A C 1
ATOM 1349 O O . HIS A 1 177 ? 4.559 -4.604 2.256 1.00 93.75 177 HIS A O 1
ATOM 1355 N N . TYR A 1 178 ? 5.836 -5.788 3.657 1.00 93.81 178 TYR A N 1
ATOM 1356 C CA . TYR A 1 178 ? 6.152 -6.837 2.685 1.00 93.81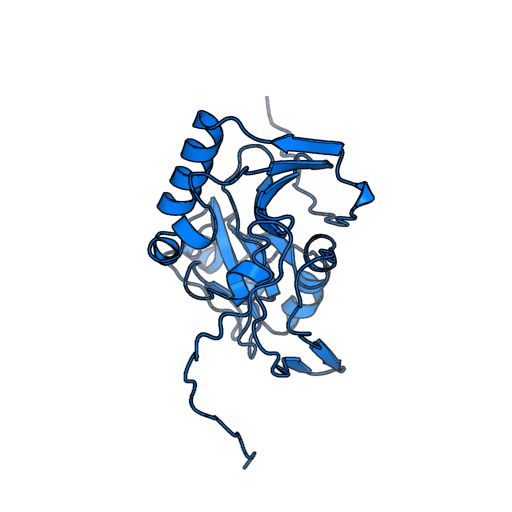 178 TYR A CA 1
ATOM 1357 C C . TYR A 1 178 ? 5.908 -8.239 3.237 1.00 93.81 178 TYR A C 1
ATOM 1359 O O . TYR A 1 178 ? 5.764 -8.479 4.436 1.00 93.81 178 TYR A O 1
ATOM 1367 N N . LEU A 1 179 ? 5.806 -9.202 2.332 1.00 90.56 179 LEU A N 1
ATOM 1368 C CA . LEU A 1 179 ? 5.522 -10.579 2.689 1.00 90.56 179 LEU A CA 1
ATOM 1369 C C . LEU A 1 179 ? 6.682 -11.167 3.507 1.00 90.56 179 LEU A C 1
ATOM 1371 O O . LEU A 1 179 ? 7.840 -11.038 3.129 1.00 90.56 179 LEU A O 1
ATOM 1375 N N . ASN A 1 180 ? 6.356 -11.860 4.601 1.00 86.88 180 ASN A N 1
ATOM 1376 C CA . ASN A 1 180 ? 7.305 -12.367 5.605 1.00 86.88 180 ASN A CA 1
ATOM 1377 C C . ASN A 1 180 ? 8.011 -11.308 6.462 1.00 86.88 180 ASN A C 1
ATOM 1379 O O . ASN A 1 180 ? 8.897 -11.674 7.248 1.00 86.88 180 ASN A O 1
ATOM 1383 N N . ASP A 1 181 ? 7.588 -10.047 6.397 1.00 86.75 181 ASP A N 1
ATOM 1384 C CA . ASP A 1 181 ? 7.980 -9.070 7.401 1.00 86.75 181 ASP A CA 1
ATOM 1385 C C . ASP A 1 181 ? 7.340 -9.370 8.764 1.00 86.75 181 ASP A C 1
ATOM 1387 O O . ASP A 1 181 ? 6.629 -10.365 8.971 1.00 86.75 181 ASP A O 1
ATOM 1391 N N . GLY A 1 182 ? 7.635 -8.506 9.724 1.00 84.12 182 GLY A N 1
ATOM 1392 C CA . GLY A 1 182 ? 7.118 -8.643 11.067 1.00 84.12 182 GLY A CA 1
ATOM 1393 C C . GLY A 1 182 ? 5.588 -8.636 11.162 1.00 84.12 182 GLY A C 1
ATOM 1394 O O . GLY A 1 182 ? 5.003 -9.520 11.789 1.00 84.12 182 GLY A O 1
ATOM 1395 N N . LEU A 1 183 ? 4.928 -7.698 10.471 1.00 85.75 183 LEU A N 1
ATOM 1396 C CA . LEU A 1 183 ? 3.472 -7.531 10.487 1.00 85.75 183 LEU A CA 1
ATOM 1397 C C . LEU A 1 183 ? 2.768 -8.722 9.818 1.00 85.75 183 LEU A C 1
ATOM 1399 O O . LEU A 1 183 ? 1.704 -9.155 10.261 1.00 85.75 183 LEU A O 1
ATOM 1403 N N . TRP A 1 184 ? 3.386 -9.313 8.794 1.00 86.00 184 TRP A N 1
ATOM 1404 C CA . TRP A 1 184 ? 2.906 -10.537 8.158 1.00 86.00 184 TRP A CA 1
ATOM 1405 C C . TRP A 1 184 ? 2.957 -11.742 9.103 1.00 86.00 184 TRP A C 1
ATOM 1407 O O . TRP A 1 184 ? 2.040 -12.574 9.107 1.00 86.00 184 TRP A O 1
ATOM 1417 N N . LYS A 1 185 ? 4.037 -11.853 9.884 1.00 82.94 185 LYS A N 1
ATOM 1418 C CA . LYS A 1 185 ? 4.311 -12.986 10.780 1.00 82.94 185 LYS A CA 1
ATOM 1419 C C . LYS A 1 185 ? 3.474 -12.985 12.050 1.00 82.94 185 LYS A C 1
ATOM 1421 O O . LYS A 1 185 ? 3.407 -14.032 12.697 1.00 82.94 185 LYS A O 1
ATOM 1426 N N . VAL A 1 186 ? 2.843 -11.867 12.407 1.00 73.88 186 VAL A N 1
ATOM 1427 C CA . VAL A 1 186 ? 2.020 -11.806 13.615 1.00 73.88 186 VAL A CA 1
ATOM 1428 C C . VAL A 1 186 ? 0.911 -12.852 13.530 1.00 73.88 186 VAL A C 1
ATOM 1430 O O . VAL A 1 186 ? 0.065 -12.840 12.632 1.00 73.88 186 VAL A O 1
ATOM 1433 N N . LYS A 1 187 ? 0.950 -13.800 14.466 1.00 61.72 187 LYS A N 1
ATOM 1434 C CA . LYS A 1 187 ? -0.064 -14.841 14.614 1.00 61.72 187 LYS A CA 1
ATOM 1435 C C . LYS A 1 187 ? -1.138 -14.318 15.557 1.00 61.72 187 LYS A C 1
ATOM 1437 O O . LYS A 1 187 ? -0.844 -13.975 16.697 1.00 61.72 187 LYS A O 1
ATOM 1442 N N . TYR A 1 188 ? -2.378 -14.281 15.086 1.00 62.72 188 TYR A N 1
ATOM 1443 C CA . TYR A 1 188 ? -3.525 -13.875 15.894 1.00 62.72 188 TYR A CA 1
ATOM 1444 C C . TYR A 1 188 ? -4.247 -15.120 16.402 1.00 62.72 188 TYR A C 1
ATOM 1446 O O . TYR A 1 188 ? -4.606 -15.996 15.617 1.00 62.72 188 TYR A O 1
ATOM 1454 N N . HIS A 1 189 ? -4.400 -15.217 17.724 1.00 42.41 189 HIS A N 1
ATOM 1455 C CA . HIS A 1 189 ? -4.695 -16.469 18.425 1.00 42.41 189 HIS A CA 1
ATOM 1456 C C . HIS A 1 189 ? -6.119 -17.028 18.222 1.00 42.41 189 HIS A C 1
ATOM 1458 O O . HIS A 1 189 ? -6.388 -18.128 18.691 1.00 42.41 189 HIS A O 1
ATOM 1464 N N . ASP A 1 190 ? -6.993 -16.343 17.475 1.00 36.56 190 ASP A N 1
ATOM 1465 C CA . ASP A 1 190 ? -8.401 -16.739 17.294 1.00 36.56 190 ASP A CA 1
ATOM 1466 C C . ASP A 1 190 ? -8.894 -16.755 15.835 1.00 36.56 190 ASP A C 1
ATOM 1468 O O . ASP A 1 190 ? -10.077 -16.984 15.578 1.00 36.56 190 ASP A O 1
ATOM 1472 N N . MET A 1 191 ? -8.007 -16.585 14.849 1.00 38.56 191 MET A N 1
ATOM 1473 C CA . MET A 1 191 ? -8.354 -16.908 13.463 1.00 38.56 191 MET A CA 1
ATOM 1474 C C . MET A 1 191 ? -7.950 -18.352 13.167 1.00 38.56 191 MET A C 1
ATOM 1476 O O . MET A 1 191 ? -6.767 -18.695 13.184 1.00 38.56 191 MET A O 1
ATOM 1480 N N . LEU A 1 192 ? -8.930 -19.191 12.815 1.00 33.88 192 LEU A N 1
ATOM 1481 C CA . LEU A 1 192 ? -8.697 -20.349 11.951 1.00 33.88 192 LEU A CA 1
ATOM 1482 C C . LEU A 1 192 ? -8.154 -19.812 10.620 1.00 33.88 192 LEU A C 1
ATOM 1484 O O . LEU A 1 192 ? -8.903 -19.544 9.684 1.00 33.88 192 LEU A O 1
ATOM 1488 N N . PHE A 1 193 ? -6.846 -19.569 10.566 1.00 37.88 193 PHE A N 1
ATOM 1489 C CA . PHE A 1 193 ? -6.177 -19.180 9.342 1.00 37.88 193 PHE A CA 1
ATOM 1490 C C . PHE A 1 193 ? -6.295 -20.329 8.346 1.00 37.88 193 PHE A C 1
ATOM 1492 O O . PHE A 1 193 ? -5.926 -21.471 8.626 1.00 37.88 193 PHE A O 1
ATOM 1499 N N . LEU A 1 194 ? -6.762 -19.992 7.147 1.00 37.81 194 LEU A N 1
ATOM 1500 C CA . LEU A 1 194 ? -6.369 -20.702 5.945 1.00 37.81 194 LEU A CA 1
ATOM 1501 C C . LEU A 1 194 ? -4.830 -20.686 5.932 1.00 37.81 194 LEU A C 1
ATOM 1503 O O . LEU A 1 194 ? -4.219 -19.620 5.813 1.00 37.81 194 LEU A O 1
ATOM 1507 N N . TYR A 1 195 ? -4.190 -21.833 6.154 1.00 34.34 195 TYR A N 1
ATOM 1508 C CA . TYR A 1 195 ? -2.739 -21.931 6.034 1.00 34.34 195 TYR A CA 1
ATOM 1509 C C . TYR A 1 195 ? -2.381 -21.716 4.564 1.00 34.34 195 TYR A C 1
ATOM 1511 O O . TYR A 1 195 ? -2.578 -22.597 3.731 1.00 34.34 195 TYR A O 1
ATOM 1519 N N . VAL A 1 196 ? -1.854 -20.537 4.238 1.00 38.91 196 VAL A N 1
ATOM 1520 C CA . VAL A 1 196 ? -1.161 -20.322 2.969 1.00 38.91 196 VAL A CA 1
ATOM 1521 C C . VAL A 1 196 ? 0.271 -20.803 3.174 1.00 38.91 196 VAL A C 1
ATOM 1523 O O . VAL A 1 196 ? 1.111 -20.074 3.700 1.00 38.91 196 VAL A O 1
ATOM 1526 N N . ASN A 1 197 ? 0.545 -22.053 2.805 1.00 34.25 197 ASN A N 1
ATOM 1527 C CA . ASN A 1 197 ? 1.919 -22.535 2.718 1.00 34.25 197 ASN A CA 1
ATOM 1528 C C . ASN A 1 197 ? 2.534 -21.964 1.437 1.00 34.25 197 ASN A C 1
ATOM 1530 O O . ASN A 1 197 ? 2.188 -22.378 0.330 1.00 34.25 197 ASN A O 1
ATOM 1534 N N . ILE A 1 198 ? 3.412 -20.975 1.595 1.00 40.59 198 ILE A N 1
ATOM 1535 C CA . ILE A 1 198 ? 4.213 -20.423 0.503 1.00 40.59 198 ILE A CA 1
ATOM 1536 C C . ILE A 1 198 ? 5.489 -21.253 0.437 1.00 40.59 198 ILE A C 1
ATOM 1538 O O . ILE A 1 198 ? 6.365 -21.124 1.289 1.00 40.59 198 ILE A O 1
ATOM 1542 N N . TYR A 1 199 ? 5.581 -22.115 -0.570 1.00 36.22 199 TYR A N 1
ATOM 1543 C CA . TYR A 1 199 ? 6.824 -22.811 -0.877 1.00 36.22 199 TYR A CA 1
ATOM 1544 C C . TYR A 1 199 ? 7.675 -21.894 -1.754 1.00 36.22 199 TYR A C 1
ATOM 1546 O O . TYR A 1 199 ? 7.271 -21.531 -2.863 1.00 36.22 199 TYR A O 1
ATOM 1554 N N . ILE A 1 200 ? 8.833 -21.497 -1.227 1.00 37.81 200 ILE A N 1
ATOM 1555 C CA . ILE A 1 200 ? 9.875 -20.789 -1.969 1.00 37.81 200 ILE A CA 1
ATOM 1556 C C . ILE A 1 200 ? 10.928 -21.839 -2.327 1.00 37.81 200 ILE A C 1
ATOM 1558 O O . ILE A 1 200 ? 11.586 -22.369 -1.436 1.00 37.81 200 ILE A O 1
ATOM 1562 N N . SER A 1 201 ? 11.054 -22.166 -3.612 1.00 40.59 201 SER A N 1
ATOM 1563 C CA . SER A 1 201 ? 12.226 -22.869 -4.147 1.00 40.59 201 SER A CA 1
ATOM 1564 C C . SER A 1 201 ? 12.999 -21.927 -5.065 1.00 40.59 201 SER A C 1
ATOM 1566 O O . SER A 1 201 ? 12.445 -20.921 -5.514 1.00 40.59 201 SER A O 1
ATOM 1568 N N . ASP A 1 202 ? 14.264 -22.256 -5.345 1.00 40.09 202 ASP A N 1
ATOM 1569 C CA . ASP A 1 202 ? 15.278 -21.372 -5.948 1.00 40.09 202 ASP A CA 1
ATOM 1570 C C . ASP A 1 202 ? 14.874 -20.656 -7.250 1.00 40.09 202 ASP A C 1
ATOM 1572 O O . ASP A 1 202 ? 15.557 -19.723 -7.659 1.00 40.09 202 ASP A O 1
ATOM 1576 N N . ASN A 1 203 ? 13.761 -21.032 -7.894 1.00 38.84 203 ASN A N 1
ATOM 1577 C CA . ASN A 1 203 ? 13.287 -20.394 -9.123 1.00 38.84 203 ASN A CA 1
ATOM 1578 C C . ASN A 1 203 ? 11.780 -20.052 -9.177 1.00 38.84 203 ASN A C 1
ATOM 1580 O O . ASN A 1 203 ? 11.357 -19.425 -10.148 1.00 38.84 203 ASN A O 1
ATOM 1584 N N . TYR A 1 204 ? 10.951 -20.395 -8.173 1.00 36.72 204 TYR A N 1
ATOM 1585 C CA . TYR A 1 204 ? 9.505 -20.099 -8.196 1.00 36.72 204 TYR A CA 1
ATOM 1586 C C . TYR A 1 204 ? 8.886 -19.970 -6.790 1.00 36.72 204 TYR A C 1
ATOM 1588 O O . TYR A 1 204 ? 9.212 -20.718 -5.875 1.00 36.72 204 TYR A O 1
ATOM 1596 N N . ALA A 1 205 ? 7.911 -19.062 -6.644 1.00 36.06 205 ALA A N 1
ATOM 1597 C CA . ALA A 1 205 ? 6.967 -19.048 -5.520 1.00 36.06 205 ALA A CA 1
ATOM 1598 C C . ALA A 1 205 ? 5.602 -19.605 -5.960 1.00 36.06 205 ALA A C 1
ATOM 1600 O O . ALA A 1 205 ? 4.980 -19.041 -6.867 1.00 36.06 205 ALA A O 1
ATOM 1601 N N . THR A 1 206 ? 5.130 -20.678 -5.330 1.00 36.59 206 THR A N 1
ATOM 1602 C CA . THR A 1 206 ? 3.804 -21.267 -5.592 1.00 36.59 206 THR A CA 1
ATOM 1603 C C . THR A 1 206 ? 2.908 -21.050 -4.376 1.00 36.59 206 THR A C 1
ATOM 1605 O O . THR A 1 206 ? 3.302 -21.350 -3.250 1.00 36.59 206 THR A O 1
ATOM 1608 N N . VAL A 1 207 ? 1.702 -20.519 -4.603 1.00 39.31 207 VAL A N 1
ATOM 1609 C CA . VAL A 1 207 ? 0.681 -20.308 -3.567 1.00 39.31 207 VAL A CA 1
ATOM 1610 C C . VAL A 1 207 ? -0.331 -21.446 -3.667 1.00 39.31 207 VAL A C 1
ATOM 1612 O O . VAL A 1 207 ? -1.032 -21.552 -4.670 1.00 39.31 207 VAL A O 1
ATOM 1615 N N . VAL A 1 208 ? -0.399 -22.307 -2.651 1.00 38.38 208 VAL A N 1
ATOM 1616 C CA . VAL A 1 208 ? -1.377 -23.404 -2.589 1.00 38.38 208 VAL A CA 1
ATOM 1617 C C . VAL A 1 208 ? -2.404 -23.097 -1.502 1.00 38.38 208 VAL A C 1
ATOM 1619 O O . VAL A 1 208 ? -2.040 -22.873 -0.349 1.00 38.38 208 VAL A O 1
ATOM 1622 N N . PHE A 1 209 ? -3.688 -23.102 -1.867 1.00 40.41 209 PHE A N 1
ATOM 1623 C CA . PHE A 1 209 ? -4.805 -22.951 -0.934 1.00 40.41 209 PHE A CA 1
ATOM 1624 C C . PHE A 1 209 ? -5.324 -24.335 -0.517 1.00 40.41 209 PHE A C 1
ATOM 1626 O O . PHE A 1 209 ? -5.888 -25.057 -1.339 1.00 40.41 209 PHE A O 1
ATOM 1633 N N . THR A 1 210 ? -5.175 -24.719 0.751 1.00 36.16 210 THR A N 1
ATOM 1634 C CA . THR A 1 210 ? -5.897 -25.866 1.325 1.00 36.16 210 THR A CA 1
ATOM 1635 C C . THR A 1 210 ? -7.195 -25.384 1.975 1.00 36.16 210 THR A C 1
ATOM 1637 O O . THR A 1 210 ? -7.208 -24.447 2.769 1.00 36.16 210 THR A O 1
ATOM 1640 N N . SER A 1 211 ? -8.318 -25.995 1.586 1.00 30.14 211 SER A N 1
ATOM 1641 C CA . SER A 1 211 ? -9.665 -25.641 2.054 1.00 30.14 211 SER A CA 1
ATOM 1642 C C . SER A 1 211 ? -9.806 -25.803 3.571 1.00 30.14 211 SER A C 1
ATOM 1644 O O . SER A 1 211 ? -9.462 -26.854 4.111 1.00 30.14 211 SER A O 1
ATOM 1646 N N . LEU A 1 212 ? -10.394 -24.806 4.244 1.00 35.47 212 LEU A N 1
ATOM 1647 C CA . LEU A 1 212 ? -10.931 -24.966 5.593 1.00 35.47 212 LEU A CA 1
ATOM 1648 C C . LEU A 1 212 ? -12.291 -24.267 5.723 1.00 35.47 212 LEU A C 1
ATOM 1650 O O . LEU A 1 212 ? -12.501 -23.170 5.210 1.00 35.47 212 LEU A O 1
ATOM 1654 N N . LYS A 1 213 ? -13.229 -24.947 6.388 1.00 31.67 213 LYS A N 1
ATOM 1655 C CA . LYS A 1 213 ? -14.607 -24.495 6.608 1.00 31.67 213 LYS A CA 1
ATOM 1656 C C . LYS A 1 213 ? -14.658 -23.368 7.642 1.00 31.67 213 LYS A C 1
ATOM 1658 O O . LYS A 1 213 ? -14.029 -23.455 8.693 1.00 31.67 213 LYS A O 1
ATOM 1663 N N . PHE A 1 214 ? -15.476 -22.359 7.355 1.00 30.83 214 PHE A N 1
ATOM 1664 C CA . PHE A 1 214 ? -15.827 -21.272 8.264 1.00 30.83 214 PHE A CA 1
ATOM 1665 C C . PHE A 1 214 ? -16.577 -21.827 9.488 1.00 30.83 214 PHE A C 1
ATOM 1667 O O . PHE A 1 214 ? -17.624 -22.456 9.340 1.00 30.83 214 PHE A O 1
ATOM 1674 N N . VAL A 1 215 ? -16.058 -21.598 10.695 1.00 32.84 215 VAL A N 1
ATOM 1675 C CA . VAL A 1 215 ? -16.794 -21.804 11.952 1.00 32.84 215 VAL A CA 1
ATOM 1676 C C . VAL A 1 215 ? -16.744 -20.485 12.712 1.00 32.84 215 VAL A C 1
ATOM 1678 O O . VAL A 1 215 ? -15.760 -20.181 13.378 1.00 32.84 215 VAL A O 1
ATOM 1681 N N . SER A 1 216 ? -17.800 -19.681 12.594 1.00 32.69 216 SER A N 1
ATOM 1682 C CA . SER A 1 216 ? -17.988 -18.529 13.475 1.00 32.69 216 SER A CA 1
ATOM 1683 C C . SER A 1 216 ? -18.384 -19.044 14.860 1.00 32.69 216 SER A C 1
ATOM 1685 O O . SER A 1 216 ? -19.438 -19.660 15.023 1.00 32.69 216 SER A O 1
ATOM 1687 N N . ARG A 1 217 ? -17.540 -18.815 15.872 1.00 33.00 217 ARG A N 1
ATOM 1688 C CA . ARG A 1 217 ? -17.956 -18.915 17.276 1.00 33.00 217 ARG A CA 1
ATOM 1689 C C . ARG A 1 217 ? -18.611 -17.595 17.671 1.00 33.00 217 ARG A C 1
ATOM 1691 O O . ARG A 1 217 ? -17.973 -16.739 18.271 1.00 33.00 217 ARG A O 1
ATOM 1698 N N . ASN A 1 218 ? -19.894 -17.442 17.367 1.00 33.38 218 ASN A N 1
ATOM 1699 C CA . ASN A 1 218 ? -20.700 -16.459 18.080 1.00 33.38 218 ASN A CA 1
ATOM 1700 C C . ASN A 1 218 ? -21.015 -17.033 19.467 1.00 33.38 218 ASN A C 1
ATOM 1702 O O . ASN A 1 218 ? -21.798 -17.974 19.594 1.00 33.38 218 ASN A O 1
ATOM 1706 N N . LEU A 1 219 ? -20.387 -16.488 20.511 1.00 32.25 219 LEU A N 1
ATOM 1707 C CA . LEU A 1 219 ? -20.830 -16.705 21.885 1.00 32.25 219 LEU A CA 1
ATOM 1708 C C . LEU A 1 219 ? -22.009 -15.766 22.149 1.00 32.25 219 LEU A C 1
ATOM 1710 O O . LEU A 1 219 ? -21.823 -14.599 22.478 1.00 32.25 219 LEU A O 1
ATOM 1714 N N . VAL A 1 220 ? -23.228 -16.281 22.013 1.00 35.38 220 VAL A N 1
ATOM 1715 C CA . VAL A 1 220 ? -24.421 -15.650 22.589 1.00 35.38 220 VAL A CA 1
ATOM 1716 C C . VAL A 1 220 ? -24.803 -16.490 23.803 1.00 35.38 220 VAL A C 1
ATOM 1718 O O . VAL A 1 220 ? -25.098 -17.673 23.668 1.00 35.38 220 VAL A O 1
ATOM 1721 N N . ASN A 1 221 ? -24.747 -15.901 24.999 1.00 30.52 221 ASN A N 1
ATOM 1722 C CA . ASN A 1 221 ? -25.135 -16.538 26.267 1.00 30.52 221 ASN A CA 1
ATOM 1723 C C . ASN A 1 221 ? -24.380 -17.841 26.608 1.00 30.52 221 ASN A C 1
ATOM 1725 O O . ASN A 1 221 ? -24.980 -18.811 27.066 1.00 30.52 221 ASN A O 1
ATOM 1729 N N . GLY A 1 222 ? -23.065 -17.891 26.363 1.00 35.50 222 GLY A N 1
ATOM 1730 C CA . GLY A 1 222 ? -22.211 -19.000 26.819 1.00 35.50 222 GLY A CA 1
ATOM 1731 C C . GLY A 1 222 ? -22.486 -20.365 26.172 1.00 35.50 222 GLY A C 1
ATOM 1732 O O . GLY A 1 222 ? -21.899 -21.358 26.590 1.00 35.50 222 GLY A O 1
ATOM 1733 N N . THR A 1 223 ? -23.335 -20.433 25.143 1.00 28.02 223 THR A N 1
ATOM 1734 C CA . THR A 1 223 ? -23.624 -21.665 24.399 1.00 28.02 223 THR A CA 1
ATOM 1735 C C . THR A 1 223 ? -23.178 -21.522 22.940 1.00 28.02 223 THR A C 1
ATOM 1737 O O . THR A 1 223 ? -23.609 -20.595 22.252 1.00 28.02 223 THR A O 1
ATOM 1740 N N . PRO A 1 224 ? -22.297 -22.405 22.431 1.00 31.39 224 PRO A N 1
ATOM 1741 C CA . PRO A 1 224 ? -21.877 -22.357 21.037 1.00 31.39 224 PRO A CA 1
ATOM 1742 C C . PRO A 1 224 ? -23.032 -22.801 20.131 1.00 31.39 224 PRO A C 1
ATOM 1744 O O . PRO A 1 224 ? -23.456 -23.955 20.171 1.00 31.39 224 PRO A O 1
ATOM 1747 N N . ARG A 1 225 ? -23.539 -21.894 19.288 1.00 31.30 225 ARG A N 1
ATOM 1748 C CA . ARG A 1 225 ? -24.492 -22.222 18.215 1.00 31.30 225 ARG A CA 1
ATOM 1749 C C . ARG A 1 225 ? -23.770 -22.232 16.870 1.00 31.30 225 ARG A C 1
ATOM 1751 O O . ARG A 1 225 ? -23.176 -21.231 16.483 1.00 31.30 225 ARG A O 1
ATOM 1758 N N . LEU A 1 226 ? -23.840 -23.359 16.160 1.00 35.28 226 LEU A N 1
ATOM 1759 C CA . LEU A 1 226 ? -23.366 -23.489 14.781 1.00 35.28 226 LEU A CA 1
ATOM 1760 C C . LEU A 1 226 ? -24.390 -22.867 13.822 1.00 35.28 226 LEU A C 1
ATOM 1762 O O . LEU A 1 226 ? -25.537 -23.309 13.786 1.00 35.28 226 LEU A O 1
ATOM 1766 N N . SER A 1 227 ? -23.975 -21.903 13.002 1.00 33.66 227 SER A N 1
ATOM 1767 C CA . SER A 1 227 ? -24.686 -21.551 11.770 1.00 33.66 227 SER A CA 1
ATOM 1768 C C . SER A 1 227 ? -23.772 -21.803 10.570 1.00 33.66 227 SER A C 1
ATOM 1770 O O . SER A 1 227 ? -22.650 -21.306 10.495 1.00 33.66 227 SER A O 1
ATOM 1772 N N . LEU A 1 228 ? -24.243 -22.642 9.647 1.00 30.89 228 LEU A N 1
ATOM 1773 C CA . LEU A 1 228 ? -23.576 -22.948 8.384 1.00 30.89 228 LEU A CA 1
ATOM 1774 C C . LEU A 1 228 ? -24.203 -22.069 7.300 1.00 30.89 228 LEU A C 1
ATOM 1776 O O . LEU A 1 228 ? -25.401 -22.181 7.052 1.00 30.89 228 LEU A O 1
ATOM 1780 N N . HIS A 1 229 ? -23.407 -21.236 6.632 1.00 32.19 229 HIS A N 1
ATOM 1781 C CA . HIS A 1 229 ? -23.813 -20.597 5.380 1.00 32.19 229 HIS A CA 1
ATOM 1782 C C . HIS A 1 229 ? -23.002 -21.206 4.227 1.00 32.19 229 HIS A C 1
ATOM 1784 O O . HIS A 1 229 ? -21.769 -21.179 4.279 1.00 32.19 229 HIS A O 1
ATOM 1790 N N . PRO A 1 230 ? -23.648 -21.795 3.205 1.00 25.28 230 PRO A N 1
ATOM 1791 C CA . PRO A 1 230 ? -22.943 -22.316 2.045 1.00 25.28 230 PRO A CA 1
ATOM 1792 C C . PRO A 1 230 ? -22.507 -21.158 1.138 1.00 25.28 230 PRO A C 1
ATOM 1794 O O . PRO A 1 230 ? -23.343 -20.455 0.580 1.00 25.28 230 PRO A O 1
ATOM 1797 N N . LEU A 1 231 ? -21.198 -20.982 0.956 1.00 30.83 231 LEU A N 1
ATOM 1798 C CA . LEU A 1 231 ? -20.653 -20.255 -0.191 1.00 30.83 231 LEU A CA 1
ATOM 1799 C C . LEU A 1 231 ? -20.410 -21.277 -1.305 1.00 30.83 231 LEU A C 1
ATOM 1801 O O . LEU A 1 231 ? -19.568 -22.166 -1.165 1.00 30.83 231 LEU A O 1
ATOM 1805 N N . SER A 1 232 ? -21.178 -21.196 -2.391 1.00 27.81 232 SER A N 1
ATOM 1806 C CA . SER A 1 232 ? -20.936 -22.008 -3.583 1.00 27.81 232 SER A CA 1
ATOM 1807 C C . SER A 1 232 ? -19.691 -21.500 -4.306 1.00 27.81 232 SER A C 1
ATOM 1809 O O . SER A 1 232 ? -19.661 -20.333 -4.689 1.00 27.81 232 SER A O 1
ATOM 1811 N N . PHE A 1 233 ? -18.710 -22.365 -4.569 1.00 32.53 233 PHE A N 1
ATOM 1812 C CA . PHE A 1 233 ? -17.656 -22.071 -5.538 1.00 32.53 233 PHE A CA 1
ATOM 1813 C C . PHE A 1 233 ? -17.348 -23.275 -6.425 1.00 32.53 233 PHE A C 1
ATOM 1815 O O . PHE A 1 233 ? -17.226 -24.414 -5.970 1.00 32.53 233 PHE A O 1
ATOM 1822 N N . SER A 1 234 ? -17.241 -22.972 -7.716 1.00 25.92 234 SER A N 1
ATOM 1823 C CA . SER A 1 234 ? -16.847 -23.845 -8.814 1.00 25.92 234 SER A CA 1
ATOM 1824 C C . SER A 1 234 ? -15.399 -24.311 -8.665 1.00 25.92 234 SER A C 1
ATOM 1826 O O . SER A 1 234 ? -14.483 -23.518 -8.447 1.00 25.92 234 SER A O 1
ATOM 1828 N N . ARG A 1 235 ? -15.201 -25.619 -8.818 1.00 24.67 235 ARG A N 1
ATOM 1829 C CA . ARG A 1 235 ? -13.913 -26.312 -8.781 1.00 24.67 235 ARG A CA 1
ATOM 1830 C C . ARG A 1 235 ? -13.137 -25.990 -10.065 1.00 24.67 235 ARG A C 1
ATOM 1832 O O . ARG A 1 235 ? -13.566 -26.406 -11.134 1.00 24.67 235 ARG A O 1
ATOM 1839 N N . PHE A 1 236 ? -12.006 -25.291 -9.975 1.00 28.02 236 PHE A N 1
ATOM 1840 C CA . PHE A 1 236 ? -11.053 -25.205 -11.086 1.00 28.02 236 PHE A CA 1
ATOM 1841 C C . PHE A 1 236 ? -9.866 -26.121 -10.799 1.00 28.02 236 PHE A C 1
ATOM 1843 O O . PHE A 1 236 ? -9.098 -25.908 -9.862 1.00 28.02 236 PHE A O 1
ATOM 1850 N N . SER A 1 237 ? -9.763 -27.183 -11.591 1.00 25.94 237 SER A N 1
ATOM 1851 C CA . SER A 1 237 ? -8.622 -28.092 -11.637 1.00 25.94 237 SER A CA 1
ATOM 1852 C C . SER A 1 237 ? -7.759 -27.680 -12.825 1.00 25.94 237 SER A C 1
ATOM 1854 O O . SER A 1 237 ? -8.270 -27.637 -13.940 1.00 25.94 237 SER A O 1
ATOM 1856 N N . TYR A 1 238 ? -6.480 -27.369 -12.605 1.00 29.20 238 TYR A N 1
ATOM 1857 C CA . TYR A 1 238 ? -5.529 -27.182 -13.701 1.00 29.20 238 TYR A CA 1
ATOM 1858 C C . TYR A 1 238 ? -4.701 -28.456 -13.864 1.00 29.20 238 TYR A C 1
ATOM 1860 O O . TYR A 1 238 ? -4.037 -28.895 -12.924 1.00 29.20 238 TYR A O 1
ATOM 1868 N N . VAL A 1 239 ? -4.785 -29.049 -15.053 1.00 27.91 239 VAL A N 1
ATOM 1869 C CA . VAL A 1 239 ? -3.919 -30.130 -15.530 1.00 27.91 239 VAL A CA 1
ATOM 1870 C C . VAL A 1 239 ? -2.876 -29.464 -16.433 1.00 27.91 239 VAL A C 1
ATOM 1872 O O . VAL A 1 239 ? -3.280 -28.738 -17.341 1.00 27.91 239 VAL A O 1
ATOM 1875 N N . PRO A 1 240 ? -1.565 -29.630 -16.190 1.00 32.75 240 PRO A N 1
ATOM 1876 C CA . PRO A 1 240 ? -0.553 -29.078 -17.079 1.00 32.75 240 PRO A CA 1
ATOM 1877 C C . PRO A 1 240 ? -0.566 -29.834 -18.415 1.00 32.75 240 PRO A C 1
ATOM 1879 O O . PRO A 1 240 ? -0.589 -31.066 -18.423 1.00 32.75 240 PRO A O 1
ATOM 1882 N N . ALA A 1 241 ? -0.577 -29.080 -19.515 1.00 36.09 241 ALA A N 1
ATOM 1883 C CA . ALA A 1 241 ? -0.164 -29.551 -20.834 1.00 36.09 241 ALA A CA 1
ATOM 1884 C C . ALA A 1 241 ? 1.352 -29.373 -20.981 1.00 36.09 241 ALA A C 1
ATOM 1886 O O . ALA A 1 241 ? 1.868 -28.376 -20.418 1.00 36.09 241 ALA A O 1
#

InterPro domains:
  IPR002478 PUA domain [PF01472] (101-179)
  IPR002478 PUA domain [SM00359] (101-180)
  IPR004521 Uncharacterised domain CHP00451 [TIGR00451] (71-181)
  IPR015947 PUA-like superfamily [SSF88697] (100-186)
  IPR016437 MCT-1/Tma20 [PTHR22798] (14-188)
  IPR041366 Pre-PUA domain [PF17832] (16-97)

Foldseek 3Di:
DDDPPPDPQPPQQAAPVQQPDKDFDDLVVLVVLLVLLCVQFVVCVVVSCVVRPSPFTWMWTAGPQQKIFTAGPQDTQWIDRNPAGTDGALVNCQVVVPRFAEKEFEPVCLVVLQVQDFDWLLRQQPPQIDFDQVFAAQGWHFYHYRPDDGGFFIWHARGGSVCSNVVVGDGGTHTNGGDPHNSNPDDRPPDPDQDFDFDDDPPDTDTDTDDDADFDQDDDPNDGDGDHDDDDDDDDDDDDD

Secondary structure (DSSP, 8-state):
---------------GGGEEEEEEPPHHHHHHHHHHHHHH-GGGGGGHHHHS-TTSPPEEEEEGGGEEEEEETTEEEEEEETTSPPEE-HHHHHHSTTSS-EEEE-HHHHHHHTTT--EETHHHHSTT-B--TT--SS-EEEEEETT-SSEEEEEEESS-HHHHHHH--SEEEEEEEETTSHHHHPPPTT-----EEEEEETTEEEEEE---------EETTEE------------PPPP-

Sequence (241 aa):
MNGEGQELRCEMLFTSEDVSGQNQVKASVQRRIRQSIADEYPGLEPVLDDLLPKKSPLIVAKCQNHLNLVVVNNVPLFFNIRDGPYMPTLRLLHQYPTIMKKLQVDRGAIKFVLAGANIMCPGLTSPGGVLDEEVGAERPVAIMAEGKQNALAIGFTKMSAKDIKAINKGIGVDNMHYLNDGLWKVKYHDMLFLYVNIYISDNYATVVFTSLKFVSRNLVNGTPRLSLHPLSFSRFSYVPA